Protein AF-A0A087BQ00-F1 (afdb_monomer_lite)

pLDDT: mean 77.96, std 20.96, range [29.47, 97.12]

Secondary structure (DSSP, 8-state):
------EEPGGGGTSS----SS----HHHHHHTT---TT--SS-HHHHHHHHHHHH-TT--EE--SS----PPPPTTSHHHHHGGGHHHHHHHHHHHTHHHHHHTHHHHHHHHHHHHHHHHHHHHHHHHT-S-HHHHHHHSPPSSSSHHHHHHHHHHHHTS--------PPP-----PPPPPP------------

InterPro domains:
  IPR029044 Nucleotide-diphospho-sugar transferases [G3DSA:3.90.550.10] (3-110)
  IPR029044 Nucleotide-diphospho-sugar transferases [SSF53448] (16-95)

Foldseek 3Di:
DDPPQQWDALLVLLQFHPDDPDDDDDPVLCVLLVHFDPVPPLDPSRSLSLNSSRVSDVPDTDGDDPDPPDDDDDACPDSQLRSVVVVVVVSVVSCVVNVVVCVVNVVSNVVSNVVVVVVVVVLVVCVVVVHPDSVVVLLVPFDPGPCSVSVSNVVVVVVPDPPPDDDDDDDDDDDDDDDDDDDDDDDDDDDDDDD

Sequence (195 aa):
MVEDDASRAPLDFLSHNCCPATCLVRVRSFADSGGYDEAMRSGFEDWDFFLSLLSTRVDAHIAIAPEELIIYRTATTSSNITSMSHRIDLMRHIIGRHHDLYVEHLEAALTGIEAISLSRLTLWETLMRGEHNPSNDFLRHPSCGDGGMATAVRLSTRSMTPLTTRPGTLPSTATPTEIPAPETTPTTTTTTAHS

Radius of gyration: 24.42 Å; chains: 1; bounding box: 77×44×74 Å

Organism: NCBI:txid1693

Structure (mmCIF, N/CA/C/O backbone):
data_AF-A0A087BQ00-F1
#
_entry.id   AF-A0A087BQ00-F1
#
loop_
_atom_site.group_PDB
_atom_site.id
_atom_site.type_symbol
_atom_site.label_atom_id
_atom_site.label_alt_id
_atom_site.label_comp_id
_atom_site.label_asym_id
_atom_site.label_entity_id
_atom_site.label_seq_id
_atom_site.pdbx_PDB_ins_code
_atom_site.Cartn_x
_atom_site.Cartn_y
_atom_site.Cartn_z
_atom_site.occupancy
_atom_site.B_iso_or_equiv
_atom_site.auth_seq_id
_atom_site.auth_comp_id
_atom_site.auth_asym_id
_atom_site.auth_atom_id
_atom_site.pdbx_PDB_model_num
ATOM 1 N N . MET A 1 1 ? -14.200 26.831 -6.381 1.00 29.47 1 MET A N 1
ATOM 2 C CA . MET A 1 1 ? -14.417 25.648 -5.529 1.00 29.47 1 MET A CA 1
ATOM 3 C C . MET A 1 1 ? -13.502 24.569 -6.054 1.00 29.47 1 MET A C 1
ATOM 5 O O . MET A 1 1 ? -13.817 23.971 -7.070 1.00 29.47 1 MET A O 1
ATOM 9 N N . VAL A 1 2 ? -12.331 24.439 -5.445 1.00 30.47 2 VAL A N 1
ATOM 10 C CA . VAL A 1 2 ? -11.412 23.320 -5.650 1.00 30.47 2 VAL A CA 1
ATOM 11 C C . VAL A 1 2 ? -11.133 22.858 -4.231 1.00 30.47 2 VAL A C 1
ATOM 13 O O . VAL A 1 2 ? -10.370 23.506 -3.521 1.00 30.47 2 VAL A O 1
ATOM 16 N N . GLU A 1 3 ? -11.889 21.871 -3.764 1.00 35.34 3 GLU A N 1
ATOM 17 C CA . GLU A 1 3 ? -11.492 21.125 -2.575 1.00 35.34 3 GLU A CA 1
ATOM 18 C C . GLU A 1 3 ? -10.517 20.065 -3.069 1.00 35.34 3 GLU A C 1
ATOM 20 O O . GLU A 1 3 ? -10.913 19.037 -3.608 1.00 35.34 3 GLU A O 1
ATOM 25 N N . ASP A 1 4 ? -9.232 20.393 -2.982 1.00 42.78 4 ASP A N 1
ATOM 26 C CA . ASP A 1 4 ? -8.142 19.429 -3.067 1.00 42.78 4 ASP A CA 1
ATOM 27 C C . ASP A 1 4 ? -7.945 18.876 -1.647 1.00 42.78 4 ASP A C 1
ATOM 29 O O . ASP A 1 4 ? -7.006 19.230 -0.936 1.00 42.78 4 ASP A O 1
ATOM 33 N N . ASP A 1 5 ? -8.933 18.116 -1.168 1.00 43.84 5 ASP A N 1
ATOM 34 C CA . ASP A 1 5 ? -8.794 17.330 0.055 1.00 43.84 5 ASP A CA 1
ATOM 35 C C . ASP A 1 5 ? -8.202 15.985 -0.360 1.00 43.84 5 ASP A C 1
ATOM 37 O O . ASP A 1 5 ? -8.916 15.064 -0.748 1.00 43.84 5 ASP A O 1
ATOM 41 N N . ALA A 1 6 ? -6.871 15.889 -0.352 1.00 55.56 6 ALA A N 1
ATOM 42 C CA . ALA A 1 6 ? -6.133 14.658 -0.633 1.00 55.56 6 ALA A CA 1
ATOM 43 C C . ALA A 1 6 ? -6.278 13.636 0.518 1.00 55.56 6 ALA A C 1
ATOM 45 O O . ALA A 1 6 ? -5.290 13.067 0.996 1.00 55.56 6 ALA A O 1
ATOM 46 N N . SER A 1 7 ? -7.505 13.437 1.003 1.00 57.12 7 SER A N 1
ATOM 47 C CA . SER A 1 7 ? -7.867 12.388 1.939 1.00 57.12 7 SER A CA 1
ATOM 48 C C . SER A 1 7 ? -8.009 11.081 1.162 1.00 57.12 7 SER A C 1
ATOM 50 O O . SER A 1 7 ? -8.783 10.959 0.215 1.00 57.12 7 SER A O 1
ATOM 52 N N . ARG A 1 8 ? -7.181 10.098 1.521 1.00 62.88 8 ARG A N 1
ATOM 53 C CA . ARG A 1 8 ? -7.203 8.773 0.900 1.00 62.88 8 ARG A CA 1
ATOM 54 C C . ARG A 1 8 ? -8.074 7.819 1.700 1.00 62.88 8 ARG A C 1
ATOM 56 O O . ARG A 1 8 ? -7.970 7.753 2.929 1.00 62.88 8 ARG A O 1
ATOM 63 N N . ALA A 1 9 ? -8.911 7.083 0.981 1.00 66.50 9 ALA A N 1
ATOM 64 C CA . ALA A 1 9 ? -9.844 6.099 1.512 1.00 66.50 9 ALA A CA 1
ATOM 65 C C . ALA A 1 9 ? -9.159 4.723 1.661 1.00 66.50 9 ALA A C 1
ATOM 67 O O . ALA A 1 9 ? -8.128 4.491 1.029 1.00 66.50 9 ALA A O 1
ATOM 68 N N . PRO A 1 10 ? -9.725 3.771 2.436 1.00 67.62 10 PRO A N 1
ATOM 69 C CA . PRO A 1 10 ? -9.180 2.412 2.575 1.00 67.62 10 PRO A CA 1
ATOM 70 C C . PRO A 1 10 ? -8.828 1.745 1.236 1.00 67.62 10 PRO A C 1
ATOM 72 O O . PRO A 1 10 ? -7.801 1.076 1.118 1.00 67.62 10 PRO A O 1
ATOM 75 N N . LEU A 1 11 ? -9.648 1.994 0.210 1.00 78.25 11 LEU A N 1
ATOM 76 C CA . LEU A 1 11 ? -9.497 1.452 -1.141 1.00 78.25 11 LEU A CA 1
ATOM 77 C C . LEU A 1 11 ? -8.163 1.818 -1.800 1.00 78.25 11 LEU A C 1
ATOM 79 O O . LEU A 1 11 ? -7.590 0.990 -2.511 1.00 78.25 11 LEU A O 1
ATOM 83 N N . ASP A 1 12 ? -7.639 3.014 -1.524 1.00 80.69 12 ASP A N 1
ATOM 84 C CA . ASP A 1 12 ? -6.396 3.506 -2.127 1.00 80.69 12 ASP A CA 1
ATOM 85 C C . ASP A 1 12 ? -5.176 2.683 -1.695 1.00 80.69 12 ASP A C 1
ATOM 87 O O . ASP A 1 12 ? -4.142 2.698 -2.361 1.00 80.69 12 ASP A O 1
ATOM 91 N N . PHE A 1 13 ? -5.299 1.937 -0.595 1.00 88.44 13 PHE A N 1
ATOM 92 C CA . PHE A 1 13 ? -4.211 1.179 0.012 1.00 88.44 13 PHE A CA 1
ATOM 93 C C . PHE A 1 13 ? -4.331 -0.332 -0.212 1.00 88.44 13 PHE A C 1
ATOM 95 O O . PHE A 1 13 ? -3.440 -1.065 0.198 1.00 88.44 13 PHE A O 1
ATOM 102 N N . LEU A 1 14 ? -5.385 -0.845 -0.855 1.00 92.56 14 LEU A N 1
ATOM 103 C CA . LEU A 1 14 ? -5.556 -2.300 -1.027 1.00 92.56 14 LEU A CA 1
ATOM 104 C C . LEU A 1 14 ? -4.638 -2.900 -2.097 1.00 92.56 14 LEU A C 1
ATOM 106 O O . LEU A 1 14 ? -4.208 -4.044 -1.992 1.00 92.56 14 LEU A O 1
ATOM 110 N N . SER A 1 15 ? -4.321 -2.142 -3.144 1.00 93.06 15 SER A N 1
ATOM 111 C CA . SER A 1 15 ? -3.506 -2.649 -4.256 1.00 93.06 15 SER A CA 1
ATOM 112 C C . SER A 1 15 ? -2.004 -2.650 -3.951 1.00 93.06 15 SER A C 1
ATOM 114 O O . SER A 1 15 ? -1.255 -3.482 -4.471 1.00 93.06 15 SER A O 1
ATOM 116 N N . HIS A 1 16 ? -1.550 -1.712 -3.117 1.00 91.56 16 HIS A N 1
ATOM 117 C CA . HIS A 1 16 ? -0.157 -1.557 -2.716 1.00 91.56 16 HIS A CA 1
ATOM 118 C C . HIS A 1 16 ? -0.029 -0.641 -1.495 1.00 91.56 16 HIS A C 1
ATOM 120 O O . HIS A 1 16 ? -0.905 0.170 -1.203 1.00 91.56 16 HIS A O 1
ATOM 126 N N . ASN A 1 17 ? 1.110 -0.739 -0.808 1.00 88.69 17 ASN A N 1
ATOM 127 C CA . ASN A 1 17 ? 1.429 0.132 0.315 1.00 88.69 17 ASN A CA 1
ATOM 128 C C . ASN A 1 17 ? 1.705 1.575 -0.158 1.00 88.69 17 ASN A C 1
ATOM 130 O O . ASN A 1 17 ? 2.834 1.913 -0.515 1.00 88.69 17 ASN A O 1
ATOM 134 N N . CYS A 1 18 ? 0.692 2.437 -0.136 1.00 83.12 18 CYS A N 1
ATOM 135 C CA . CYS A 1 18 ? 0.857 3.877 -0.369 1.00 83.12 18 CYS A CA 1
ATOM 136 C C . CYS A 1 18 ? 1.110 4.681 0.910 1.00 83.12 18 CYS A C 1
ATOM 138 O O . CYS A 1 18 ? 0.973 5.907 0.903 1.00 83.12 18 CYS A O 1
ATOM 140 N N . CYS A 1 19 ? 1.380 4.018 2.028 1.00 77.44 19 CYS A N 1
ATOM 141 C CA . CYS A 1 19 ? 1.399 4.680 3.311 1.00 77.44 19 CYS A CA 1
ATOM 142 C C . CYS A 1 19 ? 2.692 5.483 3.509 1.00 77.44 19 CYS A C 1
ATOM 144 O O . CYS A 1 19 ? 3.783 5.002 3.184 1.00 77.44 19 CYS A O 1
ATOM 146 N N . PRO A 1 20 ? 2.612 6.708 4.057 1.00 73.94 20 PRO A N 1
ATOM 147 C CA . PRO A 1 20 ? 3.805 7.462 4.405 1.00 73.94 20 PRO A CA 1
ATOM 148 C C . PRO A 1 20 ? 4.614 6.724 5.476 1.00 73.94 20 PRO A C 1
ATOM 150 O O . PRO A 1 20 ? 4.109 6.458 6.566 1.00 73.94 20 PRO A O 1
ATOM 153 N N . ALA A 1 21 ? 5.894 6.461 5.196 1.00 74.75 21 ALA A N 1
ATOM 154 C CA . ALA A 1 21 ? 6.809 5.835 6.158 1.00 74.75 21 ALA A CA 1
ATOM 155 C C . ALA A 1 21 ? 6.949 6.649 7.459 1.00 74.75 21 ALA A C 1
ATOM 157 O O . ALA A 1 21 ? 7.227 6.100 8.522 1.00 74.75 21 ALA A O 1
ATOM 158 N N . THR A 1 22 ? 6.737 7.964 7.375 1.00 85.44 22 THR A N 1
ATOM 159 C CA . THR A 1 22 ? 6.655 8.854 8.529 1.00 85.44 22 THR A CA 1
ATOM 160 C C . THR A 1 22 ? 5.277 9.489 8.563 1.00 85.44 22 THR A C 1
ATOM 162 O O . THR A 1 22 ? 4.871 10.149 7.608 1.00 85.44 22 THR A O 1
ATOM 165 N N . CYS A 1 23 ? 4.576 9.332 9.680 1.00 89.06 23 CYS A N 1
ATOM 166 C CA . CYS A 1 23 ? 3.248 9.892 9.880 1.00 89.06 23 CYS A CA 1
ATOM 167 C C . CYS A 1 23 ? 3.070 10.397 11.317 1.00 89.06 23 CYS A C 1
ATOM 169 O O . CYS A 1 23 ? 3.805 10.015 12.231 1.00 89.06 23 CYS A O 1
ATOM 171 N N . LEU A 1 24 ? 2.070 11.256 11.514 1.00 91.44 24 LEU A N 1
ATOM 172 C CA . LEU A 1 24 ? 1.547 11.591 12.833 1.00 91.44 24 LEU A CA 1
ATOM 173 C C . LEU A 1 24 ? 0.196 10.905 12.996 1.00 91.44 24 LEU A C 1
ATOM 175 O O . LEU A 1 24 ? -0.692 11.074 12.164 1.00 91.44 24 LEU A O 1
ATOM 179 N N . VAL A 1 25 ? 0.034 10.162 14.087 1.00 91.56 25 VAL A N 1
ATOM 180 C CA . VAL A 1 25 ? -1.205 9.442 14.385 1.00 91.56 25 VAL A CA 1
ATOM 181 C C . VAL A 1 25 ? -1.767 9.929 15.710 1.00 91.56 25 VAL A C 1
ATOM 183 O O . VAL A 1 25 ? -1.044 10.115 16.691 1.00 91.56 25 VAL A O 1
ATOM 186 N N . ARG A 1 26 ? -3.087 10.131 15.764 1.00 92.19 26 ARG A N 1
ATOM 187 C CA . ARG A 1 26 ? -3.776 10.403 17.028 1.00 92.19 26 ARG A CA 1
ATOM 188 C C . ARG A 1 26 ? -3.647 9.182 17.935 1.00 92.19 26 ARG A C 1
ATOM 190 O O . ARG A 1 26 ? -4.010 8.082 17.538 1.00 92.19 26 ARG A O 1
ATOM 197 N N . VAL A 1 27 ? -3.232 9.393 19.184 1.00 93.88 27 VAL A N 1
ATOM 198 C CA . VAL A 1 27 ? -3.040 8.310 20.171 1.00 93.88 27 VAL A CA 1
ATOM 199 C C . VAL A 1 27 ? -4.275 7.412 20.301 1.00 93.88 27 VAL A C 1
ATOM 201 O O . VAL A 1 27 ? -4.139 6.198 20.389 1.00 93.88 27 VAL A O 1
ATOM 204 N N . ARG A 1 28 ? -5.482 7.993 20.266 1.00 91.75 28 ARG A N 1
ATOM 205 C CA . ARG A 1 28 ? -6.732 7.217 20.300 1.00 91.75 28 ARG A CA 1
ATOM 206 C C . ARG A 1 28 ? -6.897 6.324 19.073 1.00 91.75 28 ARG A C 1
ATOM 208 O O . ARG A 1 28 ? -7.164 5.151 19.245 1.00 91.75 28 ARG A O 1
ATOM 215 N N . SER A 1 29 ? -6.659 6.840 17.867 1.00 92.50 29 SER A N 1
ATOM 216 C CA . SER A 1 29 ? -6.737 6.045 16.633 1.00 92.50 29 SER A CA 1
ATOM 217 C C . SER A 1 29 ? -5.735 4.891 16.627 1.00 92.50 29 SER A C 1
ATOM 219 O O . SER A 1 29 ? -6.079 3.804 16.188 1.00 92.50 29 SER A O 1
ATOM 221 N N . PHE A 1 30 ? -4.527 5.109 17.157 1.00 93.75 30 PHE A N 1
ATOM 222 C CA . PHE A 1 30 ? -3.534 4.045 17.319 1.00 93.75 30 PHE A CA 1
ATOM 223 C C . PHE A 1 30 ? -4.001 2.957 18.299 1.00 93.75 30 PHE A C 1
ATOM 225 O O . PHE A 1 30 ? -3.835 1.771 18.035 1.00 93.75 30 PHE A O 1
ATOM 232 N N . ALA A 1 31 ? -4.581 3.356 19.435 1.00 92.94 31 ALA A N 1
ATOM 233 C CA . ALA A 1 31 ? -5.093 2.415 20.427 1.00 92.94 31 ALA A CA 1
ATOM 234 C C . ALA A 1 31 ? -6.310 1.635 19.902 1.00 92.94 31 ALA A C 1
ATOM 236 O O . ALA A 1 31 ? -6.365 0.419 20.060 1.00 92.94 31 ALA A O 1
ATOM 237 N N . ASP A 1 32 ? -7.247 2.326 19.250 1.00 92.56 32 ASP A N 1
ATOM 238 C CA . ASP A 1 32 ? -8.471 1.736 18.705 1.00 92.56 32 ASP A CA 1
ATOM 239 C C . ASP A 1 32 ? -8.154 0.724 17.591 1.00 92.56 32 ASP A C 1
ATOM 241 O O . ASP A 1 32 ? -8.828 -0.298 17.493 1.00 92.56 32 ASP A O 1
ATOM 245 N N . SER A 1 33 ? -7.108 0.967 16.788 1.00 92.88 33 SER A N 1
ATOM 246 C CA . SER A 1 33 ? -6.679 0.045 15.727 1.00 92.88 33 SER A CA 1
ATOM 247 C C . SER A 1 33 ? -5.894 -1.169 16.232 1.00 92.88 33 SER A C 1
ATOM 249 O O . SER A 1 33 ? -5.516 -2.019 15.431 1.00 92.88 33 SER A O 1
ATOM 251 N N . GLY A 1 34 ? -5.585 -1.236 17.533 1.00 93.38 34 GLY A N 1
ATOM 252 C CA . GLY A 1 34 ? -4.753 -2.290 18.120 1.00 93.38 34 GLY A CA 1
ATOM 253 C C . GLY A 1 34 ? -3.244 -2.130 17.889 1.00 93.38 34 GLY A C 1
ATOM 254 O O . GLY A 1 34 ? -2.486 -3.023 18.260 1.00 93.38 34 GLY A O 1
ATOM 255 N N . GLY A 1 35 ? -2.793 -1.001 17.330 1.00 93.56 35 GLY A N 1
ATOM 256 C CA . GLY A 1 35 ? -1.380 -0.741 17.042 1.00 93.56 35 GLY A CA 1
ATOM 257 C C . GLY A 1 35 ? -0.783 -1.634 15.945 1.00 93.56 35 GLY A C 1
ATOM 258 O O . GLY A 1 35 ? -1.490 -2.104 15.057 1.00 93.56 35 GLY A O 1
ATOM 259 N N . TYR A 1 36 ? 0.539 -1.820 15.982 1.00 94.69 36 TYR A N 1
ATOM 260 C CA . TYR A 1 36 ? 1.273 -2.668 15.034 1.00 94.69 36 TYR A CA 1
ATOM 261 C C . TYR A 1 36 ? 1.184 -4.152 15.409 1.00 94.69 36 TYR A C 1
ATOM 263 O O . TYR A 1 36 ? 1.256 -4.500 16.588 1.00 94.69 36 TYR A O 1
ATOM 271 N N . ASP A 1 37 ? 1.145 -5.037 14.410 1.00 93.69 37 ASP A N 1
ATOM 272 C CA . ASP A 1 37 ? 1.373 -6.468 14.624 1.00 93.69 37 ASP A CA 1
ATOM 273 C C . ASP A 1 37 ? 2.858 -6.747 14.926 1.00 93.69 37 ASP A C 1
ATOM 275 O O . ASP A 1 37 ? 3.720 -6.721 14.045 1.00 93.69 37 ASP A O 1
ATOM 279 N N . GLU A 1 38 ? 3.173 -7.059 16.185 1.00 93.56 38 GLU A N 1
ATOM 280 C CA . GLU A 1 38 ? 4.541 -7.337 16.647 1.00 93.56 38 GLU A CA 1
ATOM 281 C C . GLU A 1 38 ? 5.195 -8.574 15.994 1.00 93.56 38 GLU A C 1
ATOM 283 O O . GLU A 1 38 ? 6.422 -8.757 16.082 1.00 93.56 38 GLU A O 1
ATOM 288 N N . ALA A 1 39 ? 4.401 -9.434 15.343 1.00 90.81 39 ALA A N 1
ATOM 289 C CA . ALA A 1 39 ? 4.901 -10.570 14.577 1.00 90.81 39 ALA A CA 1
ATOM 290 C C . ALA A 1 39 ? 5.465 -10.152 13.205 1.00 90.81 39 ALA A C 1
ATOM 292 O O . ALA A 1 39 ? 6.322 -10.855 12.655 1.00 90.81 39 ALA A O 1
ATOM 293 N N . MET A 1 40 ? 5.059 -8.998 12.662 1.00 92.56 40 MET A N 1
ATOM 294 C CA . MET A 1 40 ? 5.498 -8.497 11.355 1.00 92.56 40 MET A CA 1
ATOM 295 C C . MET A 1 40 ? 6.893 -7.861 11.419 1.00 92.56 40 MET A C 1
ATOM 297 O O . MET A 1 40 ? 7.084 -6.657 11.314 1.00 92.56 40 MET A O 1
ATOM 301 N N . ARG A 1 41 ? 7.921 -8.702 11.562 1.00 91.06 41 ARG A N 1
ATOM 302 C CA . ARG A 1 41 ? 9.331 -8.260 11.651 1.00 91.06 41 ARG A CA 1
ATOM 303 C C . ARG A 1 41 ? 10.077 -8.255 10.319 1.00 91.06 41 ARG A C 1
ATOM 305 O O . ARG A 1 41 ? 11.252 -7.901 10.273 1.00 91.06 41 ARG A O 1
ATOM 312 N N . SER A 1 42 ? 9.414 -8.692 9.250 1.00 90.31 42 SER A N 1
ATOM 313 C CA . SER A 1 42 ? 10.001 -8.814 7.907 1.00 90.31 42 SER A CA 1
ATOM 314 C C . SER A 1 42 ? 9.575 -7.691 6.952 1.00 90.31 42 SER A C 1
ATOM 316 O O . SER A 1 42 ? 9.934 -7.741 5.777 1.00 90.31 42 SER A O 1
ATOM 318 N N . GLY A 1 43 ? 8.855 -6.682 7.450 1.00 91.00 43 GLY A N 1
ATOM 319 C CA . GLY A 1 43 ? 8.352 -5.539 6.687 1.00 91.00 43 GLY A CA 1
ATOM 320 C C . GLY A 1 43 ? 6.837 -5.566 6.467 1.00 91.00 43 GLY A C 1
ATOM 321 O O . GLY A 1 43 ? 6.182 -6.575 6.723 1.00 91.00 43 GLY A O 1
ATOM 322 N N . PHE A 1 44 ? 6.324 -4.459 5.924 1.00 92.88 44 PHE A N 1
ATOM 323 C CA . PHE A 1 44 ? 4.904 -4.175 5.653 1.00 92.88 44 PHE A CA 1
ATOM 324 C C . PHE A 1 44 ? 4.030 -4.035 6.909 1.00 92.88 44 PHE A C 1
ATOM 326 O O . PHE A 1 44 ? 2.803 -4.044 6.818 1.00 92.88 44 PHE A O 1
ATOM 333 N N . GLU A 1 45 ? 4.654 -3.897 8.076 1.00 93.25 45 GLU A N 1
ATOM 334 C CA . GLU A 1 45 ? 3.982 -3.607 9.340 1.00 93.25 45 GLU A CA 1
ATOM 335 C C . GLU A 1 45 ? 3.243 -2.266 9.299 1.00 93.25 45 GLU A C 1
ATOM 337 O O . GLU A 1 45 ? 2.179 -2.119 9.893 1.00 93.25 45 GLU A O 1
ATOM 342 N N . ASP A 1 46 ? 3.790 -1.302 8.558 1.00 91.69 46 ASP A N 1
ATOM 343 C CA . ASP A 1 46 ? 3.155 -0.026 8.262 1.00 91.69 46 ASP A CA 1
ATOM 344 C C . ASP A 1 46 ? 1.853 -0.237 7.490 1.00 91.69 46 ASP A C 1
ATOM 346 O O . ASP A 1 46 ? 0.798 0.224 7.918 1.00 91.69 46 ASP A O 1
ATOM 350 N N . TRP A 1 47 ? 1.904 -0.995 6.398 1.00 93.44 47 TRP A N 1
ATOM 351 C CA . TRP A 1 47 ? 0.740 -1.266 5.565 1.00 93.44 47 TRP A CA 1
ATOM 352 C C . TRP A 1 47 ? -0.382 -1.956 6.352 1.00 93.44 47 TRP A C 1
ATOM 354 O O . TRP A 1 47 ? -1.530 -1.515 6.293 1.00 93.44 47 TRP A O 1
ATOM 364 N N . ASP A 1 48 ? -0.048 -2.985 7.134 1.00 94.62 48 ASP A N 1
ATOM 365 C CA . ASP A 1 48 ? -1.001 -3.661 8.021 1.00 94.62 48 ASP A CA 1
ATOM 366 C C . ASP A 1 48 ? -1.647 -2.702 9.029 1.00 94.62 48 ASP A C 1
ATOM 368 O O . ASP A 1 48 ? -2.871 -2.687 9.206 1.00 94.62 48 ASP A O 1
ATOM 372 N N . PHE A 1 49 ? -0.825 -1.866 9.665 1.00 93.94 49 PHE A N 1
ATOM 373 C CA . PHE A 1 49 ? -1.287 -0.883 10.632 1.00 93.94 49 PHE A CA 1
ATOM 374 C C . PHE A 1 49 ? -2.269 0.114 10.007 1.00 93.94 49 PHE A C 1
ATOM 376 O O . PHE A 1 49 ? -3.326 0.378 10.580 1.00 93.94 49 PHE A O 1
ATOM 383 N N . PHE A 1 50 ? -1.969 0.648 8.823 1.00 92.38 50 PHE A N 1
ATOM 384 C CA . PHE A 1 50 ? -2.846 1.620 8.173 1.00 92.38 50 PHE A CA 1
ATOM 385 C C . PHE A 1 50 ? -4.153 1.005 7.672 1.00 92.38 50 PHE A C 1
ATOM 387 O O . PHE A 1 50 ? -5.194 1.643 7.811 1.00 92.38 50 PHE A O 1
ATOM 394 N N . LEU A 1 51 ? -4.138 -0.231 7.163 1.00 93.44 51 LEU A N 1
ATOM 395 C CA . LEU A 1 51 ? -5.375 -0.947 6.832 1.00 93.44 51 LEU A CA 1
ATOM 396 C C . LEU A 1 51 ? -6.230 -1.180 8.083 1.00 93.44 51 LEU A C 1
ATOM 398 O O . LEU A 1 51 ? -7.437 -0.931 8.054 1.00 93.44 51 LEU A O 1
ATOM 402 N N . SER A 1 52 ? -5.605 -1.558 9.203 1.00 93.81 52 SER A N 1
ATOM 403 C CA . SER A 1 52 ? -6.288 -1.697 10.496 1.00 93.81 52 SER A CA 1
ATOM 404 C C . SER A 1 52 ? -6.906 -0.367 10.935 1.00 93.81 52 SER A C 1
ATOM 406 O O . SER A 1 52 ? -8.089 -0.302 11.271 1.00 93.81 52 SER A O 1
ATOM 408 N N . LEU A 1 53 ? -6.135 0.722 10.879 1.00 92.31 53 LEU A N 1
ATOM 409 C CA . LEU A 1 53 ? -6.574 2.064 11.262 1.00 92.31 53 LEU A CA 1
ATOM 410 C C . LEU A 1 53 ? -7.760 2.546 10.422 1.00 92.31 53 LEU A C 1
ATOM 412 O O . LEU A 1 53 ? -8.738 3.044 10.980 1.00 92.31 53 LEU A O 1
ATOM 416 N N . LEU A 1 54 ? -7.691 2.367 9.103 1.00 89.69 54 LEU A N 1
ATOM 417 C CA . LEU A 1 54 ? -8.737 2.771 8.164 1.00 89.69 54 LEU A CA 1
ATOM 418 C C . LEU A 1 54 ? -10.005 1.914 8.282 1.00 89.69 54 LEU A C 1
ATOM 420 O O . LEU A 1 54 ? -11.099 2.412 8.044 1.00 89.69 54 LEU A O 1
ATOM 424 N N . SER A 1 55 ? -9.876 0.656 8.708 1.00 89.50 55 SER A N 1
ATOM 425 C CA . SER A 1 55 ? -11.017 -0.252 8.902 1.00 89.50 55 SER A CA 1
ATOM 426 C C . SER A 1 55 ? -11.685 -0.104 10.272 1.00 89.50 55 SER A C 1
ATOM 428 O O . SER A 1 55 ? -12.812 -0.549 10.470 1.00 89.50 55 SER A O 1
ATOM 430 N N . THR A 1 56 ? -11.008 0.521 11.240 1.00 88.75 56 THR A N 1
ATOM 431 C CA . THR A 1 56 ? -11.511 0.644 12.619 1.00 88.75 56 THR A CA 1
ATOM 432 C C . THR A 1 56 ? -12.643 1.665 12.734 1.00 88.75 56 THR A C 1
ATOM 434 O O . THR A 1 56 ? -13.516 1.538 13.595 1.00 88.75 56 THR A O 1
ATOM 437 N N . ARG A 1 57 ? -12.632 2.716 11.904 1.00 82.06 57 ARG A N 1
ATOM 438 C CA . ARG A 1 57 ? -13.615 3.801 11.986 1.00 82.06 57 ARG A CA 1
ATOM 439 C C . ARG A 1 57 ? -14.014 4.297 10.607 1.00 82.06 57 ARG A C 1
ATOM 441 O O . ARG A 1 57 ? -13.163 4.549 9.768 1.00 82.06 57 ARG A O 1
ATOM 448 N N . VAL A 1 58 ? -15.306 4.561 10.435 1.00 78.81 58 VAL A N 1
ATOM 449 C CA . VAL A 1 58 ? -15.870 5.102 9.186 1.00 78.81 58 VAL A CA 1
ATOM 450 C C . VA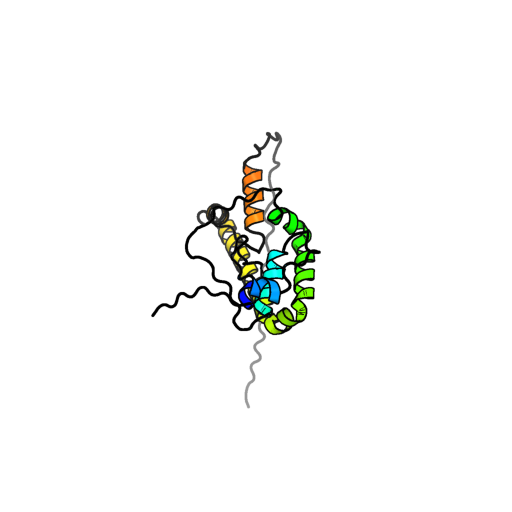L A 1 58 ? -15.321 6.498 8.852 1.00 78.81 58 VAL A C 1
ATOM 452 O O . VAL A 1 58 ? -15.264 6.870 7.688 1.00 78.81 58 VAL A O 1
ATOM 455 N N . ASP A 1 59 ? -14.905 7.274 9.860 1.00 82.31 59 ASP A N 1
ATOM 456 C CA . ASP A 1 59 ? -14.328 8.618 9.703 1.00 82.31 59 ASP A CA 1
ATOM 457 C C . ASP A 1 59 ? -12.788 8.628 9.604 1.00 82.31 59 ASP A C 1
ATOM 459 O O . ASP A 1 59 ? -12.175 9.701 9.545 1.00 82.31 59 ASP A O 1
ATOM 463 N N . ALA A 1 60 ? -12.145 7.453 9.605 1.00 84.94 60 ALA A N 1
ATOM 464 C CA . ALA A 1 60 ? -10.699 7.350 9.467 1.00 84.94 60 ALA A CA 1
ATOM 465 C C . ALA A 1 60 ? -10.263 7.700 8.040 1.00 84.94 60 ALA A C 1
ATOM 467 O O . ALA A 1 60 ? -10.785 7.180 7.059 1.00 84.94 60 ALA A O 1
ATOM 468 N N . HIS A 1 61 ? -9.263 8.568 7.937 1.00 85.56 61 HIS A N 1
ATOM 469 C CA . HIS A 1 61 ? -8.655 8.968 6.675 1.00 85.56 61 HIS A CA 1
ATOM 470 C C . HIS A 1 61 ? -7.161 9.214 6.877 1.00 85.56 61 HIS A C 1
ATOM 472 O O . HIS A 1 61 ? -6.709 9.547 7.979 1.00 85.56 61 HIS A O 1
ATOM 478 N N . ILE A 1 62 ? -6.397 9.068 5.798 1.00 86.38 62 ILE A N 1
ATOM 479 C CA . ILE A 1 62 ? -4.983 9.439 5.746 1.00 86.38 62 ILE A CA 1
ATOM 480 C C . ILE A 1 62 ? -4.861 10.653 4.833 1.00 86.38 62 ILE A C 1
ATOM 482 O O . ILE A 1 62 ? -5.265 10.598 3.674 1.00 86.38 62 ILE A O 1
ATOM 486 N N . ALA A 1 63 ? -4.282 11.730 5.356 1.00 85.69 63 ALA A N 1
ATOM 487 C CA . ALA A 1 63 ? -3.915 12.906 4.581 1.00 85.69 63 ALA A CA 1
ATOM 488 C C . ALA A 1 63 ? -2.394 12.944 4.394 1.00 85.69 63 ALA A C 1
ATOM 490 O O . ALA A 1 63 ? -1.634 12.650 5.323 1.00 85.69 63 ALA A O 1
ATOM 491 N N . ILE A 1 64 ? -1.954 13.318 3.194 1.00 84.19 64 ILE A N 1
ATOM 492 C CA . ILE A 1 64 ? -0.540 13.534 2.878 1.00 84.19 64 ILE A CA 1
ATOM 493 C C . ILE A 1 64 ? -0.284 15.040 2.911 1.00 84.19 64 ILE A C 1
ATOM 495 O O . ILE A 1 64 ? -1.010 15.803 2.278 1.00 84.19 64 ILE A O 1
ATOM 499 N N . ALA A 1 65 ? 0.735 15.469 3.659 1.00 86.56 65 ALA A N 1
ATOM 500 C CA . ALA A 1 65 ? 1.137 16.871 3.663 1.00 86.56 65 ALA A CA 1
ATOM 501 C C . ALA A 1 65 ? 1.602 17.280 2.250 1.00 86.56 65 ALA A C 1
ATOM 503 O O . ALA A 1 65 ? 2.390 16.542 1.652 1.00 86.56 65 ALA A O 1
ATOM 504 N N . PRO A 1 66 ? 1.134 18.418 1.708 1.00 82.94 66 PRO A N 1
ATOM 505 C CA . PRO A 1 66 ? 1.508 18.851 0.364 1.00 82.94 66 PRO A CA 1
ATOM 506 C C . PRO A 1 66 ? 2.970 19.309 0.281 1.00 82.94 66 PRO A C 1
ATOM 508 O O . PRO A 1 66 ? 3.554 19.311 -0.800 1.00 82.94 66 PRO A O 1
ATOM 511 N N . GLU A 1 67 ? 3.578 19.698 1.404 1.00 87.56 67 GLU A N 1
ATOM 512 C CA . GLU A 1 67 ? 4.981 20.085 1.461 1.00 87.56 67 GLU A CA 1
ATOM 513 C C . GLU A 1 67 ? 5.922 18.878 1.597 1.00 87.56 67 GLU A C 1
ATOM 515 O O . GLU A 1 67 ? 5.681 17.931 2.349 1.00 87.56 67 GLU A O 1
ATOM 520 N N . GLU A 1 68 ? 7.076 18.951 0.933 1.00 84.06 68 GLU A N 1
ATOM 521 C CA . GLU A 1 68 ? 8.167 17.985 1.090 1.00 84.06 68 GLU A CA 1
ATOM 522 C C . GLU A 1 68 ? 8.885 18.194 2.435 1.00 84.06 68 GLU A C 1
ATOM 524 O O . GLU A 1 68 ? 9.935 18.828 2.530 1.00 84.06 68 GLU A O 1
ATOM 529 N N . LEU A 1 69 ? 8.296 17.674 3.511 1.00 86.81 69 LEU A N 1
ATOM 530 C CA . LEU A 1 69 ? 8.793 17.891 4.874 1.00 86.81 69 LEU A CA 1
ATOM 531 C C . LEU A 1 69 ? 9.952 16.965 5.268 1.00 86.81 69 LEU A C 1
ATOM 533 O O . LEU A 1 69 ? 10.608 17.195 6.285 1.00 86.81 69 LEU A O 1
ATOM 537 N N . ILE A 1 70 ? 10.189 15.887 4.513 1.00 83.06 70 ILE A N 1
ATOM 538 C CA . ILE A 1 70 ? 11.134 14.831 4.888 1.00 83.06 70 ILE A CA 1
ATOM 539 C C . ILE A 1 70 ? 11.961 14.401 3.682 1.00 83.06 70 ILE A C 1
ATOM 541 O O . ILE A 1 70 ? 11.434 13.922 2.683 1.00 83.06 70 ILE A O 1
ATOM 545 N N . ILE A 1 71 ? 13.283 14.465 3.838 1.00 81.44 71 ILE A N 1
ATOM 546 C CA . ILE A 1 71 ? 14.234 13.877 2.895 1.00 81.44 71 ILE A CA 1
ATOM 547 C C . ILE A 1 71 ? 14.591 12.477 3.400 1.00 81.44 71 ILE A C 1
ATOM 549 O O . ILE A 1 71 ? 15.413 12.310 4.303 1.00 81.44 71 ILE A O 1
ATOM 553 N N . TYR A 1 72 ? 13.947 11.459 2.831 1.00 77.38 72 TYR A N 1
ATOM 554 C CA . TYR A 1 72 ? 14.151 10.069 3.230 1.00 77.38 72 TYR A CA 1
ATOM 555 C C . TYR A 1 72 ? 15.279 9.411 2.426 1.00 77.38 72 TYR A C 1
ATOM 557 O O . TYR A 1 72 ? 15.231 9.327 1.199 1.00 77.38 72 TYR A O 1
ATOM 565 N N . ARG A 1 73 ? 16.302 8.892 3.116 1.00 80.25 73 ARG A N 1
ATOM 566 C CA . ARG A 1 73 ? 17.402 8.151 2.485 1.00 80.25 73 ARG A CA 1
ATOM 567 C C . ARG A 1 73 ? 17.142 6.649 2.556 1.00 80.25 73 ARG A C 1
ATOM 569 O O . ARG A 1 73 ? 17.130 6.076 3.640 1.00 80.25 73 ARG A O 1
ATOM 576 N N . THR A 1 74 ? 17.070 5.994 1.399 1.00 78.44 74 THR A N 1
ATOM 577 C CA . THR A 1 74 ? 16.955 4.529 1.318 1.00 78.44 74 THR A CA 1
ATOM 578 C C . THR A 1 74 ? 18.314 3.903 1.007 1.00 78.44 74 THR A C 1
ATOM 580 O O . THR A 1 74 ? 18.937 4.219 -0.005 1.00 78.44 74 THR A O 1
ATOM 583 N N . ALA A 1 75 ? 18.791 3.013 1.880 1.00 78.94 75 ALA A N 1
ATOM 584 C CA . ALA A 1 75 ? 20.012 2.230 1.669 1.00 78.94 75 ALA A CA 1
ATOM 585 C C . ALA A 1 75 ? 19.679 0.812 1.182 1.00 78.94 75 ALA A C 1
ATOM 587 O O . ALA 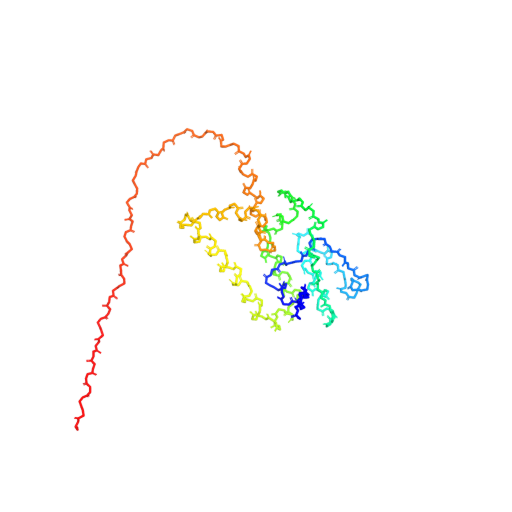A 1 75 ? 18.596 0.298 1.460 1.00 78.94 75 ALA A O 1
ATOM 588 N N . THR A 1 76 ? 20.623 0.142 0.514 1.00 76.00 76 THR A N 1
ATOM 589 C CA . THR A 1 76 ? 20.462 -1.241 0.014 1.00 76.00 76 THR A CA 1
ATOM 590 C C . THR A 1 76 ? 20.176 -2.266 1.107 1.00 76.00 76 THR A C 1
ATOM 592 O O . THR A 1 76 ? 19.571 -3.294 0.828 1.00 76.00 76 THR A O 1
ATOM 595 N N . THR A 1 77 ? 20.595 -1.989 2.340 1.00 78.12 77 THR A N 1
ATOM 596 C CA . THR A 1 77 ? 20.366 -2.832 3.520 1.00 78.12 77 THR A CA 1
ATOM 597 C C . THR A 1 77 ? 19.117 -2.445 4.312 1.00 78.12 77 THR A C 1
ATOM 599 O O . THR A 1 77 ? 18.867 -3.027 5.363 1.00 78.12 77 THR A O 1
ATOM 602 N N . SER A 1 78 ? 18.350 -1.446 3.862 1.00 77.88 78 SER A N 1
ATOM 603 C CA . SER A 1 78 ? 17.148 -1.011 4.581 1.00 77.88 78 SER A CA 1
ATOM 604 C C . SER A 1 78 ? 16.029 -2.050 4.498 1.00 77.88 78 SER A C 1
ATOM 606 O O . SER A 1 78 ? 15.912 -2.769 3.503 1.00 77.88 78 SER A O 1
ATOM 608 N N . SER A 1 79 ? 15.175 -2.082 5.525 1.00 76.12 79 SER A N 1
ATOM 609 C CA . SER A 1 79 ? 14.058 -3.029 5.633 1.00 76.12 79 SER A CA 1
ATOM 610 C C . SER A 1 79 ? 13.097 -2.971 4.442 1.00 76.12 79 SER A C 1
ATOM 612 O O . SER A 1 79 ? 12.580 -3.999 4.028 1.00 76.12 79 SER A O 1
ATOM 614 N N . ASN A 1 80 ? 12.909 -1.791 3.837 1.00 77.50 80 ASN A N 1
ATOM 615 C CA . ASN A 1 80 ? 12.107 -1.620 2.619 1.00 77.50 80 ASN A CA 1
ATOM 616 C C . ASN A 1 80 ? 12.692 -2.408 1.427 1.00 77.50 80 ASN A C 1
ATOM 618 O O . ASN A 1 80 ? 11.952 -2.970 0.628 1.00 77.50 80 ASN A O 1
ATOM 622 N N . ILE A 1 81 ? 14.023 -2.507 1.321 1.00 80.62 81 ILE A N 1
ATOM 623 C CA . ILE A 1 81 ? 14.683 -3.278 0.257 1.00 80.62 81 ILE A CA 1
ATOM 624 C C . ILE A 1 81 ? 14.638 -4.772 0.553 1.00 80.62 81 ILE A C 1
ATOM 626 O O . ILE A 1 81 ? 14.371 -5.562 -0.353 1.00 80.62 81 ILE A O 1
ATOM 630 N N . THR A 1 82 ? 14.930 -5.165 1.794 1.00 83.81 82 THR A N 1
ATOM 631 C CA . THR A 1 82 ? 15.010 -6.581 2.170 1.00 83.81 82 THR A CA 1
ATOM 632 C C . THR A 1 82 ? 13.635 -7.239 2.178 1.00 83.81 82 THR A C 1
ATOM 634 O O . THR A 1 82 ? 13.515 -8.361 1.699 1.00 83.81 82 THR A O 1
ATOM 637 N N . SER A 1 83 ? 12.577 -6.539 2.599 1.00 85.19 83 SER A N 1
ATOM 638 C CA . SER A 1 83 ? 11.203 -7.065 2.581 1.00 85.19 83 SER A CA 1
ATOM 639 C C . SER A 1 83 ? 10.721 -7.434 1.176 1.00 85.19 83 SER A C 1
ATOM 641 O O . SER A 1 83 ? 9.902 -8.340 1.017 1.00 85.19 83 SER A O 1
ATOM 643 N N . MET A 1 84 ? 11.280 -6.815 0.127 1.00 88.31 84 MET A N 1
ATOM 644 C CA . MET A 1 84 ? 10.924 -7.137 -1.256 1.00 88.31 84 MET A CA 1
ATOM 645 C C . MET A 1 84 ? 11.247 -8.582 -1.647 1.00 88.31 84 MET A C 1
ATOM 647 O O . MET A 1 84 ? 10.565 -9.115 -2.522 1.00 88.31 84 MET A O 1
ATOM 651 N N . SER A 1 85 ? 12.229 -9.244 -1.019 1.00 87.31 85 SER A N 1
ATOM 652 C CA . SER A 1 85 ? 12.492 -10.664 -1.302 1.00 87.31 85 SER A CA 1
ATOM 653 C C . SER A 1 85 ? 11.380 -11.581 -0.795 1.00 87.31 85 SER A C 1
ATOM 655 O O . SER A 1 85 ? 11.220 -12.675 -1.323 1.00 87.31 85 SER A O 1
ATOM 657 N N . HIS A 1 86 ? 10.602 -11.137 0.197 1.00 90.00 86 HIS A N 1
ATOM 658 C CA . HIS A 1 86 ? 9.486 -11.881 0.794 1.00 90.00 86 HIS A CA 1
ATOM 659 C C . HIS A 1 86 ? 8.128 -11.240 0.474 1.00 90.00 86 HIS A C 1
ATOM 661 O O . HIS A 1 86 ? 7.124 -11.551 1.113 1.00 90.00 86 HIS A O 1
ATOM 667 N N . ARG A 1 87 ? 8.076 -10.347 -0.526 1.00 92.38 87 ARG A N 1
ATOM 668 C CA . ARG A 1 87 ? 6.896 -9.528 -0.839 1.00 92.38 87 ARG A CA 1
ATOM 669 C C . ARG A 1 87 ? 5.617 -10.350 -0.986 1.00 92.38 87 ARG A C 1
ATOM 671 O O . ARG A 1 87 ? 4.589 -9.956 -0.454 1.00 92.38 87 ARG A O 1
ATOM 678 N N . ILE A 1 88 ? 5.674 -11.475 -1.697 1.00 94.00 88 ILE A N 1
ATOM 679 C CA . ILE A 1 88 ? 4.494 -12.319 -1.938 1.00 94.00 88 ILE A CA 1
ATOM 680 C C . ILE A 1 88 ? 3.951 -12.909 -0.633 1.00 94.00 88 ILE A C 1
ATOM 682 O O . ILE A 1 88 ? 2.739 -12.926 -0.429 1.00 94.00 88 ILE A O 1
ATOM 686 N N . ASP A 1 89 ? 4.827 -13.357 0.263 1.00 95.12 89 ASP A N 1
ATOM 687 C CA . ASP A 1 89 ? 4.411 -13.943 1.536 1.00 95.12 89 ASP A CA 1
ATOM 688 C C . ASP A 1 89 ? 3.849 -12.880 2.486 1.00 95.12 89 ASP A C 1
ATOM 690 O O . ASP A 1 89 ? 2.820 -13.112 3.119 1.00 95.12 89 ASP A O 1
ATOM 694 N N . LEU A 1 90 ? 4.455 -11.688 2.512 1.00 94.69 90 LEU A N 1
ATOM 695 C CA . LEU A 1 90 ? 3.944 -10.536 3.260 1.00 94.69 90 LEU A CA 1
ATOM 696 C C . LEU A 1 90 ? 2.581 -10.070 2.733 1.00 94.69 90 LEU A C 1
ATOM 698 O O . LEU A 1 90 ? 1.669 -9.833 3.520 1.00 94.69 90 LEU A O 1
ATOM 702 N N . MET A 1 91 ? 2.401 -10.003 1.409 1.00 95.00 91 MET A N 1
ATOM 703 C CA . MET A 1 91 ? 1.101 -9.689 0.807 1.00 95.00 91 MET A CA 1
ATOM 704 C C . MET A 1 91 ? 0.050 -10.744 1.159 1.00 95.00 91 MET A C 1
ATOM 706 O O . MET A 1 91 ? -1.068 -10.386 1.510 1.00 95.00 91 MET A O 1
ATOM 710 N N . ARG A 1 92 ? 0.398 -12.039 1.128 1.00 95.88 92 ARG A N 1
ATOM 711 C CA . ARG A 1 92 ? -0.525 -13.108 1.541 1.00 95.88 92 ARG A CA 1
ATOM 712 C C . ARG A 1 92 ? -0.942 -12.954 3.003 1.00 95.88 92 ARG A C 1
ATOM 714 O O . ARG A 1 92 ? -2.112 -13.150 3.313 1.00 95.88 92 ARG A O 1
ATOM 721 N N . HIS A 1 93 ? -0.002 -12.604 3.880 1.00 95.50 93 HIS A N 1
ATOM 722 C CA . HIS A 1 93 ? -0.295 -12.343 5.286 1.00 95.50 93 HIS A CA 1
ATOM 723 C C . HIS A 1 93 ? -1.271 -11.170 5.451 1.00 95.50 93 HIS A C 1
ATOM 725 O O . HIS A 1 93 ? -2.287 -11.333 6.118 1.00 95.50 93 HIS A O 1
ATOM 731 N N . ILE A 1 94 ? -1.019 -10.039 4.784 1.00 95.62 94 ILE A N 1
ATOM 732 C CA . ILE A 1 94 ? -1.894 -8.856 4.827 1.00 95.62 94 ILE A CA 1
ATOM 733 C C . ILE A 1 94 ? -3.292 -9.171 4.301 1.00 95.62 94 ILE A C 1
ATOM 735 O O . ILE A 1 94 ? -4.274 -8.864 4.968 1.00 95.62 94 ILE A O 1
ATOM 739 N N . ILE A 1 95 ? -3.392 -9.821 3.138 1.00 96.06 95 ILE A N 1
ATOM 740 C CA . ILE A 1 95 ? -4.684 -10.202 2.550 1.00 96.06 95 ILE A CA 1
ATOM 741 C C . ILE A 1 95 ? -5.436 -11.154 3.484 1.00 96.06 95 ILE A C 1
ATOM 743 O O . ILE A 1 95 ? -6.639 -11.015 3.659 1.00 96.06 95 ILE A O 1
ATOM 747 N N . GLY A 1 96 ? -4.743 -12.111 4.109 1.00 96.50 96 GLY A N 1
ATOM 748 C CA . GLY A 1 96 ? -5.359 -13.025 5.070 1.00 96.50 96 GLY A CA 1
ATOM 749 C C . GLY A 1 96 ? -5.828 -12.327 6.349 1.00 96.50 96 GLY A C 1
ATOM 750 O O . GLY A 1 96 ? -6.901 -12.638 6.856 1.00 96.50 96 GLY A O 1
ATOM 751 N N . ARG A 1 97 ? -5.043 -11.376 6.862 1.00 95.06 97 ARG A N 1
ATOM 752 C CA . ARG A 1 97 ? -5.356 -10.607 8.073 1.00 95.06 97 ARG A CA 1
ATOM 753 C C . ARG A 1 97 ? -6.519 -9.635 7.863 1.00 95.06 97 ARG A C 1
ATOM 755 O O . ARG A 1 97 ? -7.374 -9.525 8.732 1.00 95.06 97 ARG A O 1
ATOM 762 N N . HIS A 1 98 ? -6.585 -9.006 6.692 1.00 95.00 98 HIS A N 1
ATOM 763 C CA . HIS A 1 98 ? -7.642 -8.072 6.282 1.00 95.00 98 HIS A CA 1
ATOM 764 C C . HIS A 1 98 ? -8.652 -8.718 5.326 1.00 95.00 98 HIS A C 1
ATOM 766 O O . HIS A 1 98 ? -9.176 -8.054 4.434 1.00 95.00 98 HIS A O 1
ATOM 772 N N . HIS A 1 99 ? -8.910 -10.020 5.481 1.00 96.00 99 HIS A N 1
ATOM 773 C CA . HIS A 1 99 ? -9.689 -10.815 4.528 1.00 96.00 99 HIS A CA 1
ATOM 774 C C . HIS A 1 99 ? -11.033 -10.178 4.164 1.00 96.00 99 HIS A C 1
ATOM 776 O O . HIS A 1 99 ? -11.336 -10.030 2.983 1.00 96.00 99 HIS A O 1
ATOM 782 N N . ASP A 1 100 ? -11.813 -9.764 5.162 1.00 94.88 100 ASP A N 1
ATOM 783 C CA . ASP A 1 100 ? -13.162 -9.243 4.934 1.00 94.88 100 ASP A CA 1
ATOM 784 C C . ASP A 1 100 ? -13.136 -7.928 4.146 1.00 94.88 100 ASP A C 1
ATOM 786 O O . ASP A 1 100 ? -13.909 -7.771 3.204 1.00 94.88 100 ASP A O 1
ATOM 790 N N . LEU A 1 101 ? -12.170 -7.048 4.434 1.00 93.19 101 LEU A N 1
ATOM 791 C CA . LEU A 1 101 ? -11.948 -5.807 3.688 1.00 93.19 101 LEU A CA 1
ATOM 792 C C . LEU A 1 101 ? -11.586 -6.085 2.219 1.00 93.19 101 LEU A C 1
ATOM 794 O O . LEU A 1 101 ? -12.109 -5.443 1.310 1.00 93.19 101 LEU A O 1
ATOM 798 N N . TYR A 1 102 ? -10.705 -7.059 1.967 1.00 95.44 102 TYR A N 1
ATOM 799 C CA . TYR A 1 102 ? -10.336 -7.448 0.602 1.00 95.44 102 TYR A CA 1
ATOM 800 C C . TYR A 1 102 ? -11.486 -8.130 -0.144 1.00 95.44 102 TYR A C 1
ATOM 802 O O . TYR A 1 102 ? -11.616 -7.931 -1.348 1.00 95.44 102 TYR A O 1
ATOM 810 N N . VAL A 1 103 ? -12.314 -8.928 0.535 1.00 95.69 103 VAL A N 1
ATOM 811 C CA . VAL A 1 103 ? -13.498 -9.554 -0.071 1.00 95.69 103 VAL A CA 1
ATOM 812 C C . VAL A 1 103 ? -14.547 -8.505 -0.419 1.00 95.69 103 VAL A C 1
ATOM 814 O O . VAL A 1 103 ? -15.082 -8.533 -1.527 1.00 95.69 103 VAL A O 1
ATOM 817 N N . GLU A 1 104 ? -14.809 -7.560 0.484 1.00 94.38 104 GLU A N 1
ATOM 818 C CA . GLU A 1 104 ? -15.754 -6.462 0.261 1.00 94.38 104 GLU A CA 1
ATOM 819 C C . GLU A 1 104 ? -15.333 -5.569 -0.917 1.00 94.38 104 GLU A C 1
ATOM 821 O O . GLU A 1 104 ? -16.175 -5.065 -1.662 1.00 94.38 104 GLU A O 1
ATOM 826 N N . HIS A 1 105 ? -14.026 -5.406 -1.127 1.00 93.75 105 HIS A N 1
ATOM 827 C CA . HIS A 1 105 ? -13.461 -4.481 -2.110 1.00 93.75 105 HIS A CA 1
ATOM 828 C C . HIS A 1 105 ? -12.577 -5.160 -3.164 1.00 93.75 105 HIS A C 1
ATOM 830 O O . HIS A 1 105 ? -11.637 -4.559 -3.694 1.00 93.75 105 HIS A O 1
ATOM 836 N N . LEU A 1 106 ? -12.893 -6.414 -3.502 1.00 95.12 106 LEU A N 1
ATOM 837 C CA . LEU A 1 106 ? -12.073 -7.253 -4.379 1.00 95.12 106 LEU A CA 1
ATOM 838 C C . LEU A 1 106 ? -11.818 -6.616 -5.751 1.00 95.12 106 LEU A C 1
ATOM 840 O O . LEU A 1 106 ? -10.691 -6.631 -6.244 1.00 95.12 106 LEU A O 1
ATOM 844 N N . GLU A 1 107 ? -12.856 -6.042 -6.363 1.00 95.88 107 GLU A N 1
ATOM 845 C CA . GLU A 1 107 ? -12.754 -5.399 -7.676 1.00 95.88 107 GLU A CA 1
ATOM 846 C C . GLU A 1 107 ? -11.755 -4.235 -7.652 1.00 95.88 107 GLU A C 1
ATOM 848 O O . GLU A 1 107 ? -10.861 -4.170 -8.499 1.00 95.88 107 GLU A O 1
ATOM 853 N N . ALA A 1 108 ? -11.851 -3.359 -6.650 1.00 93.50 108 ALA A N 1
ATOM 854 C CA . ALA A 1 108 ? -10.952 -2.218 -6.492 1.00 93.50 108 ALA A CA 1
ATOM 855 C C . ALA A 1 108 ? -9.502 -2.667 -6.244 1.00 93.50 108 ALA A C 1
ATOM 857 O O . ALA A 1 108 ? -8.572 -2.138 -6.855 1.00 93.50 108 ALA A O 1
ATOM 858 N N . ALA A 1 109 ? -9.297 -3.687 -5.404 1.00 94.50 109 ALA A N 1
ATOM 859 C CA . ALA A 1 109 ? -7.968 -4.230 -5.136 1.00 94.50 109 ALA A CA 1
ATOM 860 C C . ALA A 1 109 ? -7.312 -4.801 -6.410 1.00 94.50 109 ALA A C 1
ATOM 862 O O . ALA A 1 109 ? -6.163 -4.472 -6.718 1.00 94.50 109 ALA A O 1
ATOM 863 N N . LEU A 1 110 ? -8.041 -5.623 -7.177 1.00 95.81 110 LEU A N 1
ATOM 864 C CA . LEU A 1 110 ? -7.521 -6.266 -8.390 1.00 95.81 110 LEU A CA 1
ATOM 865 C C . LEU A 1 110 ? -7.274 -5.270 -9.524 1.00 95.81 110 LEU A C 1
ATOM 867 O O . LEU A 1 110 ? -6.213 -5.299 -10.148 1.00 95.81 110 LEU A O 1
ATOM 871 N N . THR A 1 111 ? -8.222 -4.369 -9.777 1.00 96.38 111 THR A N 1
ATOM 872 C CA . THR A 1 111 ? -8.071 -3.344 -10.819 1.00 96.38 111 THR A CA 1
ATOM 873 C C . THR A 1 111 ? -6.954 -2.357 -10.483 1.00 96.38 111 THR A C 1
ATOM 875 O O . THR A 1 111 ? -6.207 -1.962 -11.376 1.00 96.38 111 THR A O 1
ATOM 878 N N . GLY A 1 112 ? -6.753 -2.031 -9.201 1.00 94.75 112 GLY A N 1
ATOM 879 C CA . GLY A 1 112 ? -5.613 -1.234 -8.750 1.00 94.75 112 GLY A CA 1
ATOM 880 C C . GLY A 1 112 ? -4.268 -1.921 -9.008 1.00 94.75 112 GLY A C 1
ATOM 881 O O . GLY A 1 112 ? -3.342 -1.289 -9.512 1.00 94.75 112 GLY A O 1
ATOM 882 N N . ILE A 1 113 ? -4.153 -3.227 -8.735 1.00 94.50 113 ILE A N 1
ATOM 883 C CA . ILE A 1 113 ? -2.940 -4.002 -9.059 1.00 94.50 113 ILE A CA 1
ATOM 884 C C . ILE A 1 113 ? -2.674 -3.985 -10.570 1.00 94.50 113 ILE A C 1
ATOM 886 O O . ILE A 1 113 ? -1.529 -3.785 -10.995 1.00 94.50 113 ILE A O 1
ATOM 890 N N . GLU A 1 114 ? -3.720 -4.159 -11.379 1.00 97.12 114 GLU A N 1
ATOM 891 C CA . GLU A 1 114 ? -3.603 -4.141 -12.836 1.00 97.12 114 GLU A CA 1
ATOM 892 C C . GLU A 1 114 ? -3.205 -2.757 -13.364 1.00 97.12 114 GLU A C 1
ATOM 894 O O . GLU A 1 114 ? -2.330 -2.660 -14.221 1.00 97.12 114 GLU A O 1
ATOM 899 N N . ALA A 1 115 ? -3.726 -1.668 -12.794 1.00 95.12 115 ALA A N 1
ATOM 900 C CA . ALA A 1 115 ? -3.328 -0.307 -13.158 1.00 95.12 115 ALA A CA 1
ATOM 901 C C . ALA A 1 115 ? -1.825 -0.047 -12.928 1.00 95.12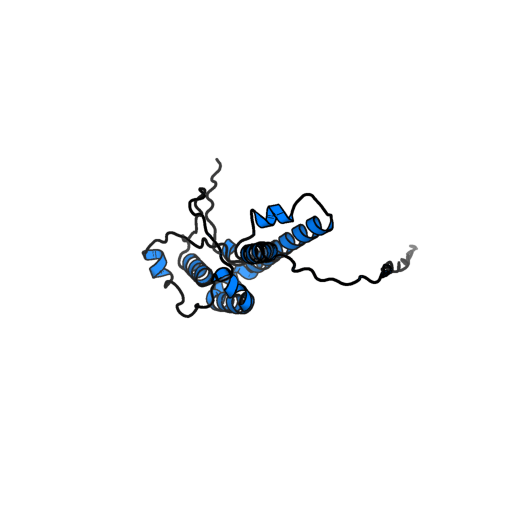 115 ALA A C 1
ATOM 903 O O . ALA A 1 115 ? -1.156 0.576 -13.762 1.00 95.12 115 ALA A O 1
ATOM 904 N N . ILE A 1 116 ? -1.255 -0.575 -11.838 1.00 93.81 116 ILE A N 1
ATOM 905 C CA . ILE A 1 116 ? 0.197 -0.515 -11.595 1.00 93.81 116 ILE A CA 1
ATOM 906 C C . ILE A 1 116 ? 0.938 -1.374 -12.634 1.00 93.81 116 ILE A C 1
ATOM 908 O O . ILE A 1 116 ? 1.995 -0.984 -13.132 1.00 93.81 116 ILE A O 1
ATOM 912 N N . SER A 1 117 ? 0.389 -2.538 -12.994 1.00 94.94 117 SER A N 1
ATOM 913 C CA . SER A 1 117 ? 0.944 -3.407 -14.039 1.00 94.94 117 SER A CA 1
ATOM 914 C C . SER A 1 117 ? 1.026 -2.720 -15.397 1.00 94.94 117 SER A C 1
ATOM 916 O O . SER A 1 117 ? 2.102 -2.677 -15.997 1.00 94.94 117 SER A O 1
ATOM 918 N N . LEU A 1 118 ? -0.069 -2.097 -15.829 1.00 96.44 118 LEU A N 1
ATOM 919 C CA . LEU A 1 118 ? -0.139 -1.328 -17.066 1.00 96.44 118 LEU A CA 1
ATOM 920 C C . LEU A 1 118 ? 0.848 -0.159 -17.051 1.00 96.44 118 LEU A C 1
ATOM 922 O O . LEU A 1 118 ? 1.576 0.035 -18.019 1.00 96.44 118 LEU A O 1
ATOM 926 N N . SER A 1 119 ? 0.960 0.556 -15.929 1.00 92.94 119 SER A N 1
ATOM 927 C CA . SER A 1 119 ? 1.918 1.662 -15.786 1.00 92.94 119 SER A CA 1
ATOM 928 C C . SER A 1 119 ? 3.373 1.206 -15.991 1.00 92.94 119 SER A C 1
ATOM 930 O O . SER A 1 119 ? 4.158 1.892 -16.649 1.00 92.94 119 SER A O 1
ATOM 932 N N . ARG A 1 120 ? 3.743 0.015 -15.491 1.00 92.19 120 ARG A N 1
ATOM 933 C CA . ARG A 1 120 ? 5.069 -0.585 -15.737 1.00 92.19 120 ARG A CA 1
ATOM 934 C C . ARG A 1 120 ? 5.263 -1.006 -17.194 1.00 92.19 120 ARG A C 1
ATOM 936 O O . ARG A 1 120 ? 6.368 -0.854 -17.712 1.00 92.19 120 ARG A O 1
ATOM 943 N N . LEU A 1 121 ? 4.224 -1.536 -17.844 1.00 94.88 121 LEU A N 1
ATOM 944 C CA . LEU A 1 121 ? 4.275 -1.899 -19.264 1.00 94.88 121 LEU A CA 1
ATOM 945 C C . LEU A 1 121 ? 4.465 -0.667 -20.150 1.00 94.88 121 LEU A C 1
ATOM 947 O O . LEU A 1 121 ? 5.317 -0.703 -21.032 1.00 94.88 121 LEU A O 1
ATOM 951 N N . THR A 1 122 ? 3.772 0.435 -19.861 1.00 93.19 122 THR A N 1
ATOM 952 C CA . THR A 1 122 ? 3.972 1.714 -20.556 1.00 93.19 122 THR A CA 1
ATOM 953 C C . THR A 1 122 ? 5.416 2.189 -20.426 1.00 93.19 122 THR A C 1
ATOM 955 O O . THR A 1 122 ? 6.051 2.501 -21.429 1.00 93.19 122 THR A O 1
ATOM 958 N N . LEU A 1 123 ? 5.985 2.171 -19.212 1.00 91.19 123 LEU A N 1
ATOM 959 C CA . LEU A 1 123 ? 7.391 2.537 -19.006 1.00 91.19 123 LEU A CA 1
ATOM 960 C C . LEU A 1 123 ? 8.341 1.641 -19.818 1.00 91.19 123 LEU A C 1
ATOM 962 O O . LEU A 1 123 ? 9.304 2.126 -20.413 1.00 91.19 123 LEU A O 1
ATOM 966 N N . TRP A 1 124 ? 8.076 0.333 -19.847 1.00 92.06 124 TRP A N 1
ATOM 967 C CA . TRP A 1 124 ? 8.856 -0.622 -20.630 1.00 92.06 124 TRP A CA 1
ATOM 968 C C . TRP A 1 124 ? 8.757 -0.355 -22.136 1.00 92.06 124 TRP A C 1
ATOM 970 O O . TRP A 1 124 ? 9.770 -0.388 -22.831 1.00 92.06 124 TRP A O 1
ATOM 980 N N . GLU A 1 125 ? 7.571 -0.028 -22.640 1.00 93.75 125 GLU A N 1
ATOM 981 C CA . GLU A 1 125 ? 7.362 0.323 -24.042 1.00 93.75 125 GLU A CA 1
ATOM 982 C C . GLU A 1 125 ? 8.116 1.605 -24.426 1.00 93.75 125 GLU A C 1
ATOM 984 O O . GLU A 1 125 ? 8.863 1.601 -25.405 1.00 93.75 125 GLU A O 1
ATOM 989 N N . THR A 1 126 ? 8.005 2.668 -23.624 1.00 91.44 126 THR A N 1
ATOM 990 C CA . THR A 1 126 ? 8.748 3.927 -23.814 1.00 91.44 126 THR A CA 1
ATOM 991 C C . THR A 1 126 ? 10.262 3.682 -23.848 1.00 91.44 126 THR A C 1
ATOM 993 O O . THR A 1 126 ? 10.965 4.232 -24.701 1.00 91.44 126 THR A O 1
ATOM 996 N N . LEU A 1 127 ? 10.775 2.800 -22.977 1.00 90.31 127 LEU A N 1
ATOM 997 C CA . LEU A 1 127 ? 12.180 2.376 -22.987 1.00 90.31 127 LEU A CA 1
ATOM 998 C C . LEU A 1 127 ? 12.563 1.667 -24.293 1.00 90.31 127 LEU A C 1
ATOM 1000 O O . LEU A 1 127 ? 13.606 1.976 -24.869 1.00 90.31 127 LEU A O 1
ATOM 1004 N N . MET A 1 128 ? 11.732 0.739 -24.773 1.00 91.38 128 MET A N 1
ATOM 1005 C CA . MET A 1 128 ? 11.993 -0.021 -26.003 1.00 91.38 128 MET A CA 1
ATOM 1006 C C . MET A 1 128 ? 11.900 0.840 -27.267 1.00 91.38 128 MET A C 1
ATOM 1008 O O . MET A 1 128 ? 12.610 0.581 -28.237 1.00 91.38 128 MET A O 1
ATOM 1012 N N . ARG A 1 129 ? 11.070 1.888 -27.252 1.00 92.06 129 ARG A N 1
ATOM 1013 C CA . ARG A 1 129 ? 10.965 2.871 -28.341 1.00 92.06 129 ARG A CA 1
ATOM 1014 C C . ARG A 1 129 ? 12.152 3.835 -28.402 1.00 92.06 129 ARG A C 1
ATOM 1016 O O . ARG A 1 129 ? 12.333 4.498 -29.419 1.00 92.06 129 ARG A O 1
ATOM 1023 N N . GLY A 1 130 ? 12.965 3.910 -27.345 1.00 87.06 130 GLY A N 1
ATOM 1024 C CA . GLY A 1 130 ? 14.066 4.870 -27.252 1.00 87.06 130 GLY A CA 1
ATOM 1025 C C . GLY A 1 130 ? 13.586 6.316 -27.098 1.00 87.06 130 GLY A C 1
ATOM 1026 O O . GLY A 1 130 ? 14.299 7.244 -27.481 1.00 87.06 130 GLY A O 1
ATOM 1027 N N . GLU A 1 131 ? 12.377 6.513 -26.565 1.00 84.25 131 GLU A N 1
ATOM 1028 C CA . GLU A 1 131 ? 11.828 7.837 -26.272 1.00 84.25 131 GLU A CA 1
ATOM 1029 C C . GLU A 1 131 ? 12.635 8.531 -25.164 1.00 84.25 131 GLU A C 1
ATOM 1031 O O . GLU A 1 131 ? 13.378 7.902 -24.405 1.00 84.25 131 GLU A O 1
ATOM 1036 N N . HIS A 1 132 ? 12.555 9.862 -25.103 1.00 77.56 132 HIS A N 1
ATOM 1037 C CA . HIS A 1 132 ? 13.505 10.647 -24.323 1.00 77.56 132 HIS A CA 1
ATOM 1038 C C . HIS A 1 132 ? 13.390 10.398 -22.809 1.00 77.56 132 HIS A C 1
ATOM 1040 O O . HIS A 1 132 ? 12.445 10.809 -22.152 1.00 77.56 132 HIS A O 1
ATOM 1046 N N . ASN A 1 133 ? 14.457 9.802 -22.275 1.00 82.12 133 ASN A N 1
ATOM 1047 C CA . ASN A 1 133 ? 14.865 9.745 -20.871 1.00 82.12 133 ASN A CA 1
ATOM 1048 C C . ASN A 1 133 ? 13.957 9.091 -19.792 1.00 82.12 133 ASN A C 1
ATOM 1050 O O . ASN A 1 133 ? 14.148 9.410 -18.612 1.00 82.12 133 ASN A O 1
ATOM 1054 N N . PRO A 1 134 ? 13.091 8.106 -20.109 1.00 83.19 134 PRO A N 1
ATOM 1055 C CA . PRO A 1 134 ? 12.213 7.454 -19.123 1.00 83.19 134 PRO A CA 1
ATOM 1056 C C . PRO A 1 134 ? 12.970 6.843 -17.932 1.00 83.19 134 PRO A C 1
ATOM 1058 O O . PRO A 1 134 ? 12.474 6.828 -16.807 1.00 83.19 134 PRO A O 1
ATOM 1061 N N . SER A 1 135 ? 14.205 6.376 -18.147 1.00 85.69 135 SER A N 1
ATOM 1062 C CA . SER A 1 135 ? 15.065 5.851 -17.081 1.00 85.69 135 SER A CA 1
ATOM 1063 C C . SER A 1 135 ? 15.428 6.903 -16.032 1.00 85.69 135 SER A C 1
ATOM 1065 O O . SER A 1 135 ? 15.437 6.595 -14.844 1.00 85.69 135 SER A O 1
ATOM 1067 N N . ASN A 1 136 ? 15.764 8.131 -16.444 1.00 87.44 136 ASN A N 1
ATOM 1068 C CA . ASN A 1 136 ? 16.114 9.183 -15.486 1.00 87.44 136 ASN A CA 1
ATOM 1069 C C . ASN A 1 136 ? 14.878 9.695 -14.754 1.00 87.44 1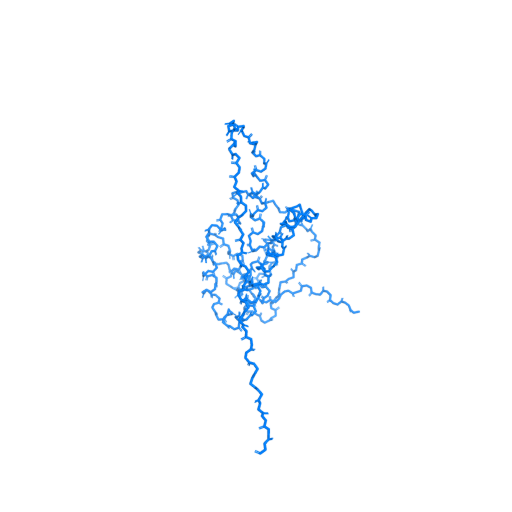36 ASN A C 1
ATOM 1071 O O . ASN A 1 136 ? 14.977 9.976 -13.562 1.00 87.44 136 ASN A O 1
ATOM 1075 N N . ASP A 1 137 ? 13.734 9.778 -15.431 1.00 89.31 137 ASP A N 1
ATOM 1076 C CA . ASP A 1 137 ? 12.480 10.187 -14.797 1.00 89.31 137 ASP A CA 1
ATOM 1077 C C . ASP A 1 137 ? 12.074 9.177 -13.718 1.00 89.31 137 ASP A C 1
ATOM 1079 O O . ASP A 1 137 ? 11.825 9.564 -12.576 1.00 89.31 137 ASP A O 1
ATOM 1083 N N . PHE A 1 138 ? 12.162 7.876 -14.022 1.00 90.88 138 PHE A N 1
ATOM 1084 C CA . PHE A 1 138 ? 11.974 6.815 -13.032 1.00 90.88 138 PHE A CA 1
ATOM 1085 C C . PHE A 1 138 ? 12.969 6.901 -11.865 1.00 90.88 138 PHE A C 1
ATOM 1087 O O . PHE A 1 138 ? 12.589 6.691 -10.719 1.00 90.88 138 PHE A O 1
ATOM 1094 N N . LEU A 1 139 ? 14.249 7.200 -12.113 1.00 90.25 139 LEU A N 1
ATOM 1095 C CA . LEU A 1 139 ? 15.242 7.315 -11.035 1.00 90.25 139 LEU A CA 1
ATOM 1096 C C . LEU A 1 139 ? 15.038 8.559 -10.158 1.00 90.25 139 LEU A C 1
ATOM 1098 O O . LEU A 1 139 ? 15.417 8.532 -8.987 1.00 90.25 139 LEU A O 1
ATOM 1102 N N . ARG A 1 140 ? 14.459 9.636 -10.702 1.00 88.06 140 ARG A N 1
ATOM 1103 C CA . ARG A 1 140 ? 14.112 10.853 -9.951 1.00 88.06 140 ARG A CA 1
ATOM 1104 C C . ARG A 1 140 ? 12.831 10.685 -9.142 1.00 88.06 140 ARG A C 1
ATOM 1106 O O . ARG A 1 140 ? 12.764 11.186 -8.023 1.00 88.06 140 ARG A O 1
ATOM 1113 N N . HIS A 1 141 ? 11.854 9.969 -9.694 1.00 87.88 141 HIS A N 1
ATOM 1114 C CA . HIS A 1 141 ? 10.531 9.772 -9.101 1.00 87.88 141 HIS A CA 1
ATOM 1115 C C . HIS A 1 141 ? 10.110 8.294 -9.141 1.00 87.88 141 HIS A C 1
ATOM 1117 O O . HIS A 1 141 ? 9.133 7.936 -9.800 1.00 87.88 141 HIS A O 1
ATOM 1123 N N . PRO A 1 142 ? 10.852 7.404 -8.465 1.00 89.44 142 PRO A N 1
ATOM 1124 C CA . PRO A 1 142 ? 10.502 5.990 -8.416 1.00 89.44 142 PRO A CA 1
ATOM 1125 C C . PRO A 1 142 ? 9.172 5.768 -7.690 1.00 89.44 142 PRO A C 1
ATOM 1127 O O . PRO A 1 142 ? 8.858 6.446 -6.712 1.00 89.44 142 PRO A O 1
ATOM 1130 N N . SER A 1 143 ? 8.411 4.767 -8.132 1.00 89.00 143 SER A N 1
ATOM 1131 C CA . SER A 1 143 ? 7.152 4.400 -7.487 1.00 89.00 143 SER A CA 1
ATOM 1132 C C . SER A 1 143 ? 7.364 3.824 -6.079 1.00 89.00 143 SER A C 1
ATOM 1134 O O . SER A 1 143 ? 8.346 3.128 -5.787 1.00 89.00 143 SER A O 1
ATOM 1136 N N . CYS A 1 144 ? 6.432 4.139 -5.180 1.00 85.50 144 CYS A N 1
ATOM 1137 C CA . CYS A 1 144 ? 6.410 3.661 -3.800 1.00 85.50 144 CYS A CA 1
ATOM 1138 C C . CYS A 1 144 ? 5.435 2.488 -3.656 1.00 85.50 144 CYS A C 1
ATOM 1140 O O . CYS A 1 144 ? 4.469 2.378 -4.402 1.00 85.50 144 CYS A O 1
ATOM 1142 N N . GLY A 1 145 ? 5.681 1.596 -2.694 1.00 87.19 145 GLY A N 1
ATOM 1143 C CA . GLY A 1 145 ? 4.736 0.526 -2.347 1.00 87.19 145 GLY A CA 1
ATOM 1144 C C . GLY A 1 145 ? 4.695 -0.679 -3.281 1.00 87.19 145 GLY A C 1
ATOM 1145 O O . GLY A 1 145 ? 4.330 -1.771 -2.848 1.00 87.19 145 GLY A O 1
ATOM 1146 N N . ASP A 1 146 ? 5.117 -0.530 -4.533 1.00 89.50 146 ASP A N 1
ATOM 1147 C CA . ASP A 1 146 ? 5.105 -1.559 -5.584 1.00 89.50 146 ASP A CA 1
ATOM 1148 C C . ASP A 1 146 ? 6.497 -2.162 -5.882 1.00 89.50 146 ASP A C 1
ATOM 1150 O O . ASP A 1 146 ? 6.616 -3.112 -6.654 1.00 89.50 146 ASP A O 1
ATOM 1154 N N . GLY A 1 147 ? 7.550 -1.634 -5.245 1.00 89.75 147 GLY A N 1
ATOM 1155 C CA . GLY A 1 147 ? 8.945 -2.044 -5.437 1.00 89.75 147 GLY A CA 1
ATOM 1156 C C . GLY A 1 147 ? 9.776 -1.129 -6.350 1.00 89.75 147 GLY A C 1
ATOM 1157 O O . GLY A 1 147 ? 10.959 -1.426 -6.570 1.00 89.75 147 GLY A O 1
ATOM 1158 N N . GLY A 1 148 ? 9.218 -0.018 -6.847 1.00 91.19 148 GLY A N 1
ATOM 1159 C CA . GLY A 1 148 ? 9.933 0.979 -7.652 1.00 91.19 148 GLY A CA 1
ATOM 1160 C C . GLY A 1 148 ? 11.152 1.565 -6.939 1.00 91.19 148 GLY A C 1
ATOM 1161 O O . GLY A 1 148 ? 12.276 1.423 -7.424 1.00 91.19 148 GLY A O 1
ATOM 1162 N N . MET A 1 149 ? 10.965 2.112 -5.734 1.00 90.06 149 MET A N 1
ATOM 1163 C CA . MET A 1 149 ? 12.040 2.615 -4.862 1.00 90.06 149 MET A CA 1
ATOM 1164 C C . MET A 1 149 ? 13.160 1.589 -4.680 1.00 90.06 149 MET A C 1
ATOM 1166 O O . MET A 1 149 ? 14.345 1.900 -4.830 1.00 90.06 149 MET A O 1
ATOM 1170 N N . ALA A 1 150 ? 12.795 0.331 -4.413 1.00 89.75 150 ALA A N 1
ATOM 1171 C CA . ALA A 1 150 ? 13.780 -0.718 -4.214 1.00 89.75 150 ALA A CA 1
ATOM 1172 C C . ALA A 1 150 ? 14.585 -1.021 -5.481 1.00 89.75 150 ALA A C 1
ATOM 1174 O O . ALA A 1 150 ? 15.785 -1.299 -5.424 1.00 89.75 150 ALA A O 1
ATOM 1175 N N . THR A 1 151 ? 13.938 -0.926 -6.639 1.00 90.81 151 THR A N 1
ATOM 1176 C CA . THR A 1 151 ? 14.589 -1.055 -7.942 1.00 90.81 151 THR A CA 1
ATOM 1177 C C . THR A 1 151 ? 15.533 0.112 -8.213 1.00 90.81 151 THR A C 1
ATOM 1179 O O . THR A 1 151 ? 16.689 -0.130 -8.564 1.00 90.81 151 THR A O 1
ATOM 1182 N N . ALA A 1 152 ? 15.108 1.354 -7.972 1.00 90.75 152 ALA A N 1
ATOM 1183 C CA . ALA A 1 152 ? 15.938 2.543 -8.160 1.00 90.75 152 ALA A CA 1
ATOM 1184 C C . ALA A 1 152 ? 17.214 2.514 -7.303 1.00 90.75 152 ALA A C 1
ATOM 1186 O O . ALA A 1 152 ? 18.307 2.800 -7.801 1.00 90.75 152 ALA A O 1
ATOM 1187 N N . VAL A 1 153 ? 17.115 2.072 -6.044 1.00 89.12 153 VAL A N 1
ATOM 1188 C CA . VAL A 1 153 ? 18.278 1.897 -5.155 1.00 89.12 153 VAL A CA 1
ATOM 1189 C C . VAL A 1 153 ? 19.246 0.841 -5.701 1.00 89.12 153 VAL A C 1
ATOM 1191 O O . VAL A 1 153 ? 20.459 1.068 -5.747 1.00 89.12 153 VAL A O 1
ATOM 1194 N N . ARG A 1 154 ? 18.742 -0.310 -6.167 1.00 88.19 154 ARG A N 1
ATOM 1195 C CA . ARG A 1 154 ? 19.583 -1.366 -6.766 1.00 88.19 154 ARG A CA 1
ATOM 1196 C C . ARG A 1 154 ? 20.294 -0.899 -8.037 1.00 88.19 154 ARG A C 1
ATOM 1198 O O . ARG A 1 154 ? 21.463 -1.221 -8.231 1.00 88.19 154 ARG A O 1
ATOM 1205 N N . LEU A 1 155 ? 19.605 -0.148 -8.894 1.00 89.06 155 LEU A N 1
ATOM 1206 C CA . LEU A 1 155 ? 20.191 0.400 -10.120 1.00 89.06 155 LEU A CA 1
ATOM 1207 C C . LEU A 1 155 ? 21.266 1.443 -9.802 1.00 89.06 155 LEU A C 1
ATOM 1209 O O . LEU A 1 155 ? 22.377 1.353 -10.319 1.00 89.06 155 LEU A O 1
ATOM 1213 N N . SER A 1 156 ? 20.976 2.368 -8.885 1.00 85.25 156 SER A N 1
ATOM 1214 C CA . SER A 1 156 ? 21.915 3.424 -8.486 1.00 85.25 156 SER A CA 1
ATOM 1215 C C . SER A 1 156 ? 23.190 2.855 -7.863 1.00 85.25 156 SER A C 1
ATOM 1217 O O . SER A 1 156 ? 24.284 3.340 -8.132 1.00 85.25 156 SER A O 1
ATOM 1219 N N . THR A 1 157 ? 23.074 1.781 -7.077 1.00 80.50 157 THR A N 1
ATOM 1220 C CA . THR A 1 157 ? 24.239 1.131 -6.455 1.00 80.50 157 THR A CA 1
ATOM 1221 C C . THR A 1 157 ? 25.058 0.275 -7.420 1.00 80.50 157 THR A C 1
ATOM 1223 O O . THR A 1 157 ? 26.285 0.258 -7.318 1.00 80.50 157 THR A O 1
ATOM 1226 N N . ARG A 1 158 ? 24.431 -0.382 -8.406 1.00 67.00 158 ARG A N 1
ATOM 1227 C CA . ARG A 1 158 ? 25.158 -1.107 -9.466 1.00 67.00 158 ARG A CA 1
ATOM 1228 C C . ARG A 1 158 ? 25.951 -0.173 -10.378 1.00 67.00 158 ARG A C 1
ATOM 1230 O O . ARG A 1 158 ? 27.081 -0.507 -10.714 1.00 67.00 158 ARG A O 1
ATOM 1237 N N . SER A 1 159 ? 25.420 1.005 -10.701 1.00 58.94 159 SER A N 1
ATOM 1238 C CA . SER A 1 159 ? 26.132 2.021 -11.493 1.00 58.94 159 SER A CA 1
ATOM 1239 C C . SER A 1 159 ? 27.373 2.597 -10.791 1.00 58.94 159 SER A C 1
ATOM 1241 O O . SER A 1 159 ? 28.246 3.143 -11.458 1.00 58.94 159 SER A O 1
ATOM 1243 N N . MET A 1 160 ? 27.486 2.459 -9.462 1.00 47.91 160 MET A N 1
ATOM 1244 C CA . MET A 1 160 ? 28.665 2.879 -8.685 1.00 47.91 160 MET A CA 1
ATOM 1245 C C . MET A 1 160 ? 29.756 1.802 -8.584 1.00 47.91 160 MET A C 1
ATOM 1247 O O . MET A 1 160 ? 30.833 2.078 -8.060 1.00 47.91 160 MET A O 1
ATOM 1251 N N . THR A 1 161 ? 29.509 0.584 -9.079 1.00 39.56 161 THR A N 1
ATOM 1252 C CA . THR A 1 161 ? 30.555 -0.441 -9.190 1.00 39.56 161 THR A CA 1
ATOM 1253 C C . THR A 1 161 ? 31.191 -0.285 -10.571 1.00 39.56 161 THR A C 1
ATOM 1255 O O . THR A 1 161 ? 30.494 -0.512 -11.562 1.00 39.56 161 THR A O 1
ATOM 1258 N N . PRO A 1 162 ? 32.473 0.113 -10.702 1.00 37.09 162 PRO A N 1
ATOM 1259 C CA . PRO A 1 162 ? 33.110 0.141 -12.010 1.00 37.09 162 PRO A CA 1
ATOM 1260 C C . PRO A 1 162 ? 33.021 -1.267 -12.590 1.00 37.09 162 PRO A C 1
ATOM 1262 O O . PRO A 1 162 ? 33.357 -2.232 -11.895 1.00 37.09 162 PRO A O 1
ATOM 1265 N N . LEU A 1 163 ? 32.591 -1.402 -13.848 1.00 38.47 163 LEU A N 1
ATOM 1266 C CA . LEU A 1 163 ? 32.860 -2.625 -14.592 1.00 38.47 163 LEU A CA 1
ATOM 1267 C C . LEU A 1 163 ? 34.377 -2.820 -14.557 1.00 38.47 163 LEU A C 1
ATOM 1269 O O . LEU A 1 163 ? 35.116 -2.162 -15.286 1.00 38.47 163 LEU A O 1
ATOM 1273 N N . THR A 1 164 ? 34.851 -3.709 -13.685 1.00 39.66 164 THR A N 1
ATOM 1274 C CA . THR A 1 164 ? 36.184 -4.270 -13.845 1.00 39.66 164 THR A CA 1
ATOM 1275 C C . THR A 1 164 ? 36.168 -4.944 -15.206 1.00 39.66 164 THR A C 1
ATOM 1277 O O . THR A 1 164 ? 35.332 -5.805 -15.488 1.00 39.66 164 THR A O 1
ATOM 1280 N N . THR A 1 165 ? 37.027 -4.430 -16.074 1.00 44.66 165 THR A N 1
ATOM 1281 C CA . THR A 1 165 ? 37.251 -4.839 -17.452 1.00 44.66 165 THR A CA 1
ATOM 1282 C C . THR A 1 165 ? 37.160 -6.352 -17.608 1.00 44.66 165 THR A C 1
ATOM 1284 O O . THR A 1 165 ? 37.953 -7.099 -17.038 1.00 44.66 165 THR A O 1
ATOM 1287 N N . ARG A 1 166 ? 36.215 -6.817 -18.429 1.00 35.47 166 ARG A N 1
ATOM 1288 C CA . ARG A 1 166 ? 36.238 -8.184 -18.951 1.00 35.47 166 ARG A CA 1
ATOM 1289 C C . ARG A 1 166 ? 36.819 -8.127 -20.367 1.00 35.47 166 ARG A C 1
ATOM 1291 O O . ARG A 1 166 ? 36.152 -7.590 -21.250 1.00 35.47 166 ARG A O 1
ATOM 1298 N N . PRO A 1 167 ? 38.046 -8.617 -20.614 1.00 42.09 167 PRO A N 1
ATOM 1299 C CA . PRO A 1 167 ? 38.531 -8.777 -21.973 1.00 42.09 167 PRO A CA 1
ATOM 1300 C C . PRO A 1 167 ? 37.922 -10.051 -22.573 1.00 42.09 167 PRO A C 1
ATOM 1302 O O . PRO A 1 167 ? 37.919 -11.098 -21.925 1.00 42.09 167 PRO A O 1
ATOM 1305 N N . GLY A 1 168 ? 37.437 -9.968 -23.814 1.00 38.00 168 GLY A N 1
ATOM 1306 C CA . GLY A 1 168 ? 37.247 -11.150 -24.661 1.00 38.00 168 GLY A CA 1
ATOM 1307 C C . GLY A 1 168 ? 35.907 -11.259 -25.389 1.00 38.00 168 GLY A C 1
ATOM 1308 O O . GLY A 1 168 ? 34.971 -11.857 -24.877 1.00 38.00 168 GLY A O 1
ATOM 1309 N N . THR A 1 169 ? 35.911 -10.746 -26.623 1.00 33.69 169 THR A N 1
ATOM 1310 C CA . THR A 1 169 ? 35.407 -11.403 -27.846 1.00 33.69 169 THR A CA 1
ATOM 1311 C C . THR A 1 169 ? 33.901 -11.690 -27.984 1.00 33.69 169 THR A C 1
ATOM 1313 O O . THR A 1 169 ? 33.376 -12.671 -27.466 1.00 33.69 169 THR A O 1
ATOM 1316 N N . LEU A 1 170 ? 33.235 -10.895 -28.829 1.00 37.09 170 LEU A N 1
ATOM 1317 C CA . LEU A 1 170 ? 32.002 -11.275 -29.533 1.00 37.09 170 LEU A CA 1
ATOM 1318 C C . LEU A 1 170 ? 32.338 -12.227 -30.694 1.00 37.09 170 LEU A C 1
ATOM 1320 O O . LEU A 1 170 ? 33.239 -11.905 -31.473 1.00 37.09 170 LEU A O 1
ATOM 1324 N N . PRO A 1 171 ? 31.559 -13.295 -30.928 1.00 36.78 171 PRO A N 1
ATOM 1325 C CA . PRO A 1 171 ? 31.283 -13.752 -32.271 1.00 36.78 171 PRO A CA 1
ATOM 1326 C C . PRO A 1 171 ? 29.939 -13.204 -32.764 1.00 36.78 171 PRO A C 1
ATOM 1328 O O . PRO A 1 171 ? 28.936 -13.135 -32.057 1.00 36.78 171 PRO A O 1
ATOM 1331 N N . SER A 1 172 ? 30.014 -12.794 -34.020 1.00 41.16 172 SER A N 1
ATOM 1332 C CA . SER A 1 172 ? 29.004 -12.232 -34.899 1.00 41.16 172 SER A CA 1
ATOM 1333 C C . SER A 1 172 ? 27.852 -13.198 -35.226 1.00 41.16 172 SER A C 1
ATOM 1335 O O . SER A 1 172 ? 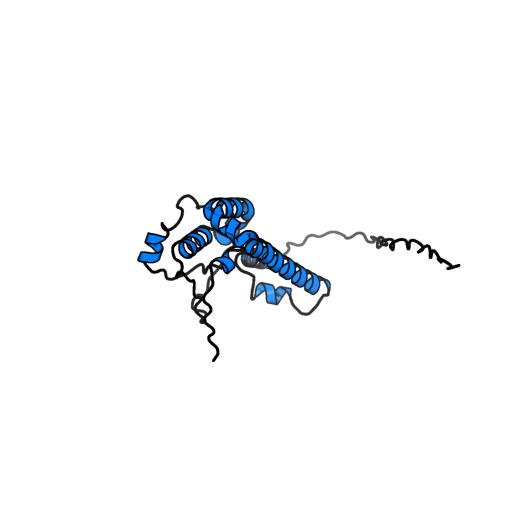28.029 -14.415 -35.219 1.00 41.16 172 SER A O 1
ATOM 1337 N N . THR A 1 173 ? 26.726 -12.596 -35.631 1.00 38.94 173 THR A N 1
ATOM 1338 C CA . THR A 1 173 ? 25.546 -13.130 -36.350 1.00 38.94 173 THR A CA 1
ATOM 1339 C C . THR A 1 173 ? 24.583 -14.073 -35.616 1.00 38.94 173 THR A C 1
ATOM 1341 O O . THR A 1 173 ? 24.780 -15.281 -35.578 1.00 38.94 173 THR A O 1
ATOM 1344 N N . ALA A 1 174 ? 23.445 -13.514 -35.188 1.00 35.03 174 ALA A N 1
ATOM 1345 C CA . ALA A 1 174 ? 22.160 -14.210 -35.161 1.00 35.03 174 ALA A CA 1
ATOM 1346 C C . ALA A 1 174 ? 21.191 -13.452 -36.085 1.00 35.03 174 ALA A C 1
ATOM 1348 O O . ALA A 1 174 ? 20.922 -12.268 -35.888 1.00 35.03 174 ALA A O 1
ATOM 1349 N N . THR A 1 175 ? 20.749 -14.127 -37.140 1.00 39.12 175 THR A N 1
ATOM 1350 C CA . THR A 1 175 ? 19.747 -13.674 -38.114 1.00 39.12 175 THR A CA 1
ATOM 1351 C C . THR A 1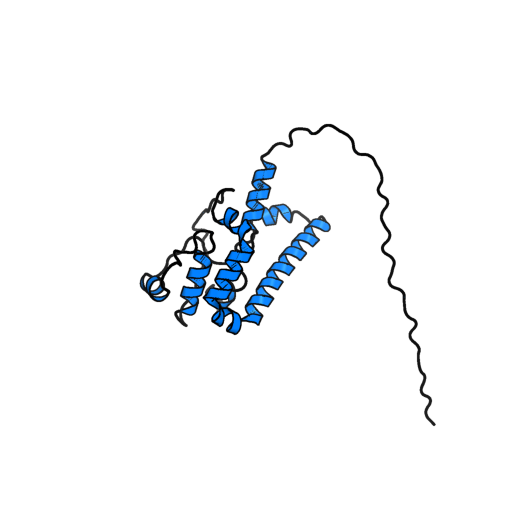 175 ? 18.385 -13.498 -37.423 1.00 39.12 175 THR A C 1
ATOM 1353 O O . THR A 1 175 ? 18.087 -14.282 -36.519 1.00 39.12 175 THR A O 1
ATOM 1356 N N . PRO A 1 176 ? 17.530 -12.530 -37.809 1.00 39.41 176 PRO A N 1
ATOM 1357 C CA . PRO A 1 176 ? 16.199 -12.406 -37.223 1.00 39.41 176 PRO A CA 1
ATOM 1358 C C . PRO A 1 176 ? 15.330 -13.604 -37.623 1.00 39.41 176 PRO A C 1
ATOM 1360 O O . PRO A 1 176 ? 15.168 -13.883 -38.809 1.00 39.41 176 PRO A O 1
ATOM 1363 N N . THR A 1 177 ? 14.766 -14.302 -36.639 1.00 38.75 177 THR A N 1
ATOM 1364 C CA . THR A 1 177 ? 13.695 -15.277 -36.863 1.00 38.75 177 THR A CA 1
ATOM 1365 C C . THR A 1 177 ? 12.434 -14.519 -37.268 1.00 38.75 177 THR A C 1
ATOM 1367 O O . THR A 1 177 ? 11.896 -13.731 -36.492 1.00 38.75 177 THR A O 1
ATOM 1370 N N . GLU A 1 178 ? 11.991 -14.739 -38.499 1.00 37.69 178 GLU A N 1
ATOM 1371 C CA . GLU A 1 178 ? 10.761 -14.198 -39.069 1.00 37.69 178 GLU A CA 1
ATOM 1372 C C . GLU A 1 178 ? 9.545 -14.781 -38.323 1.00 37.69 178 GLU A C 1
ATOM 1374 O O . GLU A 1 178 ? 9.418 -15.997 -38.169 1.00 37.69 178 GLU A O 1
ATOM 1379 N N . ILE A 1 179 ? 8.670 -13.914 -37.807 1.00 44.84 179 ILE A N 1
ATOM 1380 C CA . ILE A 1 179 ? 7.390 -14.311 -37.206 1.00 44.84 179 ILE A CA 1
ATOM 1381 C C . ILE A 1 179 ? 6.434 -14.630 -38.366 1.00 44.84 179 ILE A C 1
ATOM 1383 O O . ILE A 1 179 ? 6.202 -13.742 -39.189 1.00 44.84 179 ILE A O 1
ATOM 1387 N N . PRO A 1 180 ? 5.863 -15.845 -38.470 1.00 38.50 180 PRO A N 1
ATOM 1388 C CA . PRO A 1 180 ? 4.925 -16.144 -39.542 1.00 38.50 180 PRO A CA 1
ATOM 1389 C C . PRO A 1 180 ? 3.625 -15.353 -39.344 1.00 38.50 180 PRO A C 1
ATOM 1391 O O . PRO A 1 180 ? 3.061 -15.313 -38.249 1.00 38.50 180 PRO A O 1
ATOM 1394 N N . ALA A 1 181 ? 3.163 -14.710 -40.418 1.00 45.91 181 ALA A N 1
ATOM 1395 C CA . ALA A 1 181 ? 1.887 -14.006 -40.464 1.00 45.91 181 ALA A CA 1
ATOM 1396 C C . ALA A 1 181 ? 0.708 -14.977 -40.229 1.00 45.91 181 ALA A C 1
ATOM 1398 O O . ALA A 1 181 ? 0.788 -16.137 -40.640 1.00 45.91 181 ALA A O 1
ATOM 1399 N N . PRO A 1 182 ? -0.393 -14.530 -39.599 1.00 43.62 182 PRO A N 1
ATOM 1400 C CA . PRO A 1 182 ? -1.561 -15.376 -39.380 1.00 43.62 182 PRO A CA 1
ATOM 1401 C C . PRO A 1 182 ? -2.229 -15.746 -40.713 1.00 43.62 182 PRO A C 1
ATOM 1403 O O . PRO A 1 182 ? -2.505 -14.876 -41.541 1.00 43.62 182 PRO A O 1
ATOM 1406 N N . GLU A 1 183 ? -2.496 -17.041 -40.907 1.00 46.94 183 GLU A N 1
ATOM 1407 C CA . GLU A 1 183 ? -3.252 -17.566 -42.049 1.00 46.94 183 GLU A CA 1
ATOM 1408 C C . GLU A 1 183 ? -4.642 -16.920 -42.120 1.00 46.94 183 GLU A C 1
ATOM 1410 O O . GLU A 1 183 ? -5.419 -16.936 -41.163 1.00 46.94 183 GLU A O 1
ATOM 1415 N N . THR A 1 184 ? -4.967 -16.355 -43.279 1.00 43.31 184 THR A N 1
ATOM 1416 C CA . THR A 1 184 ? -6.298 -15.845 -43.593 1.00 43.31 184 THR A CA 1
ATOM 1417 C C . THR A 1 184 ? -7.214 -17.005 -43.978 1.00 43.31 184 THR A C 1
ATOM 1419 O O . THR A 1 184 ? -7.119 -17.575 -45.063 1.00 43.31 184 THR A O 1
ATOM 1422 N N . THR A 1 185 ? -8.142 -17.359 -43.094 1.00 46.81 185 THR A N 1
ATOM 1423 C CA . THR A 1 185 ? -9.224 -18.301 -43.403 1.00 46.81 185 THR A CA 1
ATOM 1424 C C . THR A 1 185 ? -10.193 -17.658 -44.408 1.00 46.81 185 THR A C 1
ATOM 1426 O O . THR A 1 185 ? -10.661 -16.543 -44.160 1.00 46.81 185 THR A O 1
ATOM 1429 N N . PRO A 1 186 ? -10.548 -18.309 -45.531 1.00 43.12 186 PRO A N 1
ATOM 1430 C CA . PRO A 1 186 ? -11.505 -17.738 -46.471 1.00 43.12 186 PRO A CA 1
ATOM 1431 C C . PRO A 1 186 ? -12.920 -17.743 -45.877 1.00 43.12 186 PRO A C 1
ATOM 1433 O O . PRO A 1 186 ? -13.423 -18.761 -45.404 1.00 43.12 186 PRO A O 1
ATOM 1436 N N . THR A 1 187 ? -13.570 -16.581 -45.914 1.00 40.69 187 THR A N 1
ATOM 1437 C CA . THR A 1 187 ? -14.977 -16.396 -45.551 1.00 40.69 187 THR A CA 1
ATOM 1438 C C . THR A 1 187 ? -15.871 -17.041 -46.611 1.00 40.69 187 THR A C 1
ATOM 1440 O O . THR A 1 187 ? -15.967 -16.547 -47.733 1.00 40.69 187 THR A O 1
ATOM 1443 N N . THR A 1 188 ? -16.555 -18.131 -46.269 1.00 41.22 188 THR A N 1
ATOM 1444 C CA . THR A 1 188 ? -17.605 -18.703 -47.119 1.00 41.22 188 THR A CA 1
ATOM 1445 C C . THR A 1 188 ? -18.844 -17.812 -47.053 1.00 41.22 188 THR A C 1
ATOM 1447 O O . THR A 1 188 ? -19.550 -17.777 -46.046 1.00 41.22 188 THR A O 1
ATOM 1450 N N . THR A 1 189 ? -19.114 -17.068 -48.123 1.00 39.44 189 THR A N 1
ATOM 1451 C CA . THR A 1 189 ? -20.377 -16.349 -48.314 1.00 39.44 189 THR A CA 1
ATOM 1452 C C . THR A 1 189 ? -21.461 -17.346 -48.725 1.00 39.44 189 THR A C 1
ATOM 1454 O O . THR A 1 189 ? -21.463 -17.831 -49.853 1.00 39.44 189 THR A O 1
ATOM 1457 N N . THR A 1 190 ? -22.399 -17.652 -47.827 1.00 40.34 190 THR A N 1
ATOM 1458 C CA . THR A 1 190 ? -23.639 -18.351 -48.192 1.00 40.34 190 THR A CA 1
ATOM 1459 C C . THR A 1 190 ? -24.677 -17.316 -48.612 1.00 40.34 190 THR A C 1
ATOM 1461 O O . THR A 1 190 ? -25.217 -16.582 -47.787 1.00 40.34 190 THR A O 1
ATOM 1464 N N . THR A 1 191 ? -24.942 -17.248 -49.914 1.00 37.59 191 THR A N 1
ATOM 1465 C CA . THR A 1 191 ? -26.075 -16.531 -50.504 1.00 37.59 191 THR A CA 1
ATOM 1466 C C . THR A 1 191 ? -27.353 -17.337 -50.276 1.00 37.59 191 THR A C 1
ATOM 1468 O O . THR A 1 191 ? -27.517 -18.413 -50.847 1.00 37.59 191 THR A O 1
ATOM 1471 N N . THR A 1 192 ? -28.279 -16.809 -49.477 1.00 38.38 192 THR A N 1
ATOM 1472 C CA . THR A 1 192 ? -29.656 -17.313 -49.399 1.00 38.38 192 THR A CA 1
ATOM 1473 C C . THR A 1 192 ? -30.502 -16.553 -50.417 1.00 38.38 192 THR A C 1
ATOM 1475 O O . THR A 1 192 ? -30.730 -15.354 -50.265 1.00 38.38 192 THR A O 1
ATOM 1478 N N . ALA A 1 193 ? -30.940 -17.236 -51.474 1.00 40.66 193 ALA A N 1
ATOM 1479 C CA . ALA A 1 193 ? -31.919 -16.716 -52.420 1.00 40.66 193 ALA A CA 1
ATOM 1480 C C . ALA A 1 193 ? -33.335 -17.033 -51.920 1.00 40.66 193 ALA A C 1
ATOM 1482 O O . ALA A 1 193 ? -33.656 -18.183 -51.626 1.00 40.66 193 ALA A O 1
ATOM 1483 N N . HIS A 1 194 ? -34.166 -15.998 -51.827 1.00 40.69 194 HIS A N 1
ATOM 1484 C CA . HIS A 1 194 ? -35.609 -16.108 -51.653 1.00 40.69 194 HIS A CA 1
ATOM 1485 C C . HIS A 1 194 ? -36.274 -16.590 -52.948 1.00 40.69 194 HIS A C 1
ATOM 1487 O O . HIS A 1 194 ? -36.061 -15.984 -54.001 1.00 40.69 194 HIS A O 1
ATOM 1493 N N . SER A 1 195 ? -37.130 -17.607 -52.844 1.00 40.81 195 SER A N 1
ATOM 1494 C CA . SER A 1 195 ? -38.413 -17.763 -53.555 1.00 40.81 195 SER A CA 1
ATOM 1495 C C . SER A 1 195 ? -39.228 -18.856 -52.875 1.00 40.81 195 SER A C 1
ATOM 1497 O O . SER A 1 195 ? -38.633 -19.915 -52.579 1.00 40.81 195 SER A O 1
#